Protein AF-A0A9N8ESA2-F1 (afdb_monomer)

Mean predicted aligned error: 12.38 Å

Secondary structure (DSSP, 8-state):
----------------HHHHHHHHHHHS--S----HHHHHHHHHHHHHHHT-TTPPPPPHHHHHHHHHHHTT-HHHHHHHHHHHHHHHHHHT----HHHHHHHHHHHHHHSTTTEEEEEE-TTT--EEEEE-GGG--GGG--SHHHHHHHHHHHHHHHHHHS-SS----PPP----------GGGTTTGGG-------

Organism: NCBI:txid568900

Structure (mmCIF, N/CA/C/O backbone):
data_AF-A0A9N8ESA2-F1
#
_entry.id   AF-A0A9N8ESA2-F1
#
loop_
_atom_site.group_PDB
_atom_site.id
_atom_site.type_symbol
_atom_site.label_atom_id
_atom_site.label_alt_id
_atom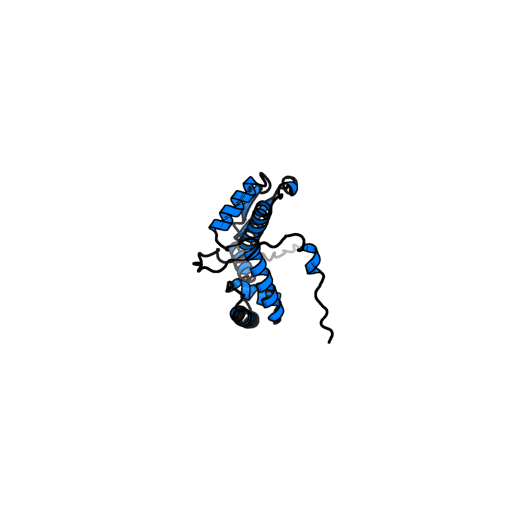_site.label_comp_id
_atom_site.label_asym_id
_atom_site.label_entity_id
_atom_site.label_seq_id
_atom_si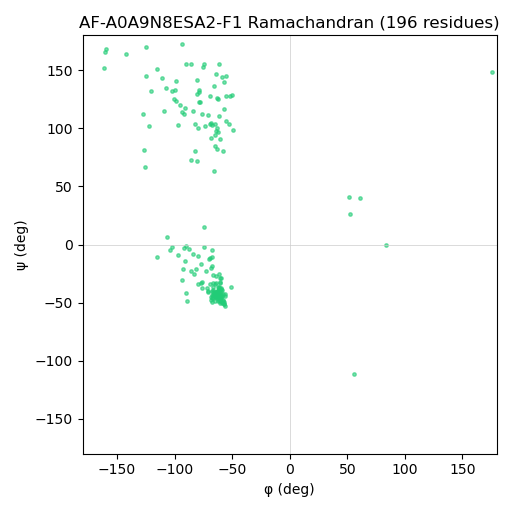te.pdbx_PDB_ins_code
_atom_site.Cartn_x
_atom_site.Cartn_y
_atom_site.Cartn_z
_atom_site.occupancy
_atom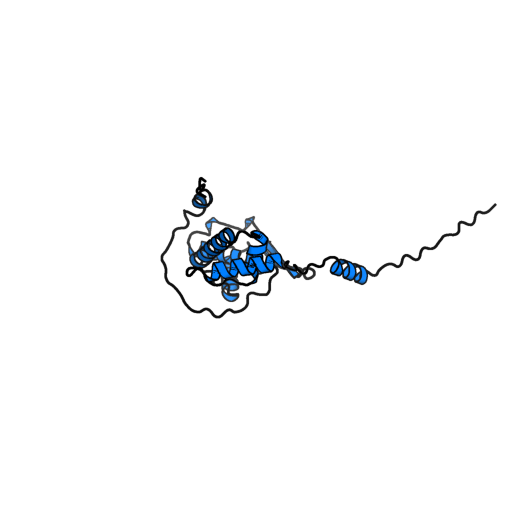_site.B_iso_or_equiv
_atom_site.auth_seq_id
_atom_site.auth_comp_id
_atom_site.auth_asym_id
_atom_site.auth_atom_id
_atom_site.pdbx_PDB_model_num
ATOM 1 N N . MET A 1 1 ? 66.651 41.391 6.713 1.00 49.56 1 MET A N 1
ATOM 2 C CA . MET A 1 1 ? 66.241 40.619 5.522 1.00 49.56 1 MET A CA 1
ATOM 3 C C . MET A 1 1 ? 64.794 40.218 5.743 1.00 49.56 1 MET A C 1
ATOM 5 O O . MET A 1 1 ? 64.544 39.302 6.512 1.00 49.56 1 MET A O 1
ATOM 9 N N . ASN A 1 2 ? 63.863 40.997 5.190 1.00 40.72 2 ASN A N 1
ATOM 10 C CA . ASN A 1 2 ? 62.424 40.793 5.353 1.00 40.72 2 ASN A CA 1
ATOM 11 C C . ASN A 1 2 ? 61.930 39.945 4.180 1.00 40.72 2 ASN A C 1
ATOM 13 O O . ASN A 1 2 ? 62.003 40.392 3.039 1.00 40.72 2 ASN A O 1
ATOM 17 N N . ASN A 1 3 ? 61.470 38.727 4.465 1.00 52.56 3 ASN A N 1
ATOM 18 C CA . ASN A 1 3 ? 60.792 37.882 3.489 1.00 52.56 3 ASN A CA 1
ATOM 19 C C . ASN A 1 3 ? 59.323 38.301 3.423 1.00 52.56 3 ASN A C 1
ATOM 21 O O . ASN A 1 3 ? 58.537 37.990 4.317 1.00 52.56 3 ASN A O 1
ATOM 25 N N . GLU A 1 4 ? 58.970 39.019 2.361 1.00 51.34 4 GLU A N 1
ATOM 26 C CA . GLU A 1 4 ? 57.585 39.256 1.970 1.00 51.34 4 GLU A CA 1
ATOM 27 C C . GLU A 1 4 ? 56.985 37.940 1.466 1.00 51.34 4 GLU A C 1
ATOM 29 O O . GLU A 1 4 ? 57.271 37.466 0.367 1.00 51.34 4 GLU A O 1
ATOM 34 N N . VAL A 1 5 ? 56.162 37.319 2.308 1.00 60.84 5 VAL A N 1
ATOM 35 C CA . VAL A 1 5 ? 55.321 36.188 1.920 1.00 60.84 5 VAL A CA 1
ATOM 36 C C . VAL A 1 5 ? 54.185 36.747 1.067 1.00 60.84 5 VAL A C 1
ATOM 38 O O . VAL A 1 5 ? 53.236 37.335 1.583 1.00 60.84 5 VAL A O 1
ATOM 41 N N . GLN A 1 6 ? 54.300 36.588 -0.252 1.00 57.38 6 GLN A N 1
ATOM 42 C CA . GLN A 1 6 ? 53.219 36.859 -1.195 1.00 57.38 6 GLN A CA 1
ATOM 43 C C . GLN A 1 6 ? 52.062 35.890 -0.927 1.00 57.38 6 GLN A C 1
ATOM 45 O O . GLN A 1 6 ? 52.067 34.738 -1.361 1.00 57.38 6 GLN A O 1
ATOM 50 N N . GLY A 1 7 ? 51.068 36.363 -0.178 1.00 54.16 7 GLY A N 1
ATOM 51 C CA . GLY A 1 7 ? 49.802 35.672 0.007 1.00 54.16 7 GLY A CA 1
ATOM 52 C C . GLY A 1 7 ? 49.033 35.651 -1.308 1.00 54.16 7 GLY A C 1
ATOM 53 O O . GLY A 1 7 ? 48.436 36.652 -1.701 1.00 54.16 7 GLY A O 1
ATOM 54 N N . GLN A 1 8 ? 49.037 34.507 -1.989 1.00 54.81 8 GLN A N 1
ATOM 55 C CA . GLN A 1 8 ? 48.081 34.221 -3.051 1.00 54.81 8 GLN A CA 1
ATOM 56 C C . GLN A 1 8 ? 46.686 34.147 -2.423 1.00 54.81 8 GLN A C 1
ATOM 58 O O . GLN A 1 8 ? 46.270 33.117 -1.894 1.00 54.81 8 GLN A O 1
ATOM 63 N N . GLY A 1 9 ? 45.979 35.277 -2.449 1.00 51.59 9 GLY A N 1
ATOM 64 C CA . GLY A 1 9 ? 44.557 35.368 -2.152 1.00 51.59 9 GLY A CA 1
ATOM 65 C C . GLY A 1 9 ? 43.775 34.590 -3.202 1.00 51.59 9 GLY A C 1
ATOM 66 O O . GLY A 1 9 ? 43.327 35.150 -4.199 1.00 51.59 9 GLY A O 1
ATOM 67 N N . GLY A 1 10 ? 43.649 33.281 -2.995 1.00 55.16 10 GLY A N 1
ATOM 68 C CA . GLY A 1 10 ? 42.742 32.443 -3.758 1.00 55.16 10 GLY A CA 1
ATOM 69 C C . GLY A 1 10 ? 41.319 32.914 -3.492 1.00 55.16 10 GLY A C 1
ATOM 70 O O . GLY A 1 10 ? 40.741 32.591 -2.456 1.00 55.16 10 GLY A O 1
ATOM 71 N N . HIS A 1 11 ? 40.763 33.696 -4.417 1.00 52.84 11 HIS A N 1
ATOM 72 C CA . HIS A 1 11 ? 39.335 33.976 -4.489 1.00 52.84 11 HIS A CA 1
ATOM 73 C C . HIS A 1 11 ? 38.598 32.666 -4.765 1.00 52.84 11 HIS A C 1
ATOM 75 O O . HIS A 1 11 ? 38.259 32.350 -5.906 1.00 52.84 11 HIS A O 1
ATOM 81 N N . GLY A 1 12 ? 38.371 31.892 -3.703 1.00 58.75 12 GLY A N 1
ATOM 82 C CA . GLY A 1 12 ? 37.435 30.786 -3.717 1.00 58.75 12 GLY A CA 1
ATOM 83 C C . GLY A 1 12 ? 36.097 31.346 -4.167 1.00 58.75 12 GLY A C 1
ATOM 84 O O . GLY A 1 12 ? 35.462 32.099 -3.432 1.00 58.75 12 GLY A O 1
ATOM 85 N N . HIS A 1 13 ? 35.717 31.043 -5.408 1.00 61.28 13 HIS A N 1
ATOM 86 C CA . HIS A 1 13 ? 34.366 31.251 -5.897 1.00 61.28 13 HIS A CA 1
ATOM 87 C C . HIS A 1 13 ? 33.461 30.398 -5.016 1.00 61.28 13 HIS A C 1
ATOM 89 O O . HIS A 1 13 ? 33.291 29.202 -5.254 1.00 61.28 13 HIS A O 1
ATOM 95 N N . GLY A 1 14 ? 32.970 31.002 -3.935 1.00 70.81 14 GLY A N 1
ATOM 96 C CA . GLY A 1 14 ? 31.971 30.408 -3.073 1.00 70.81 14 GLY A CA 1
ATOM 97 C C . GLY A 1 14 ? 30.736 30.198 -3.923 1.00 70.81 14 GLY A C 1
ATOM 98 O O . GLY A 1 14 ? 29.988 31.146 -4.153 1.00 70.81 14 GLY A O 1
ATOM 99 N N . ARG A 1 15 ? 30.571 28.975 -4.437 1.00 76.25 15 ARG A N 1
ATOM 100 C CA . ARG A 1 15 ? 29.331 28.566 -5.089 1.00 76.25 15 ARG A CA 1
ATOM 101 C C . ARG A 1 15 ? 28.204 28.878 -4.123 1.00 76.25 15 ARG A C 1
ATOM 103 O O . ARG A 1 15 ? 28.266 28.524 -2.942 1.00 76.25 15 ARG A O 1
ATOM 110 N N . SER A 1 16 ? 27.208 29.592 -4.615 1.00 88.00 16 SER A N 1
ATOM 111 C CA . SER A 1 16 ? 26.041 29.908 -3.812 1.00 88.00 16 SER A CA 1
ATOM 112 C C . SER A 1 16 ? 25.310 28.604 -3.464 1.00 88.00 16 SER A C 1
ATOM 114 O O . SER A 1 16 ? 25.307 27.653 -4.248 1.00 88.00 16 SER A O 1
ATOM 116 N N . MET A 1 17 ? 24.688 28.526 -2.283 1.00 83.75 17 MET A N 1
ATOM 117 C CA . MET A 1 17 ? 23.904 27.343 -1.893 1.00 83.75 17 MET A CA 1
ATOM 118 C C . MET A 1 17 ? 22.873 26.903 -2.953 1.00 83.75 17 MET A C 1
ATOM 120 O O . MET A 1 17 ? 22.735 25.697 -3.147 1.00 83.75 17 MET A O 1
ATOM 124 N N . PRO A 1 18 ? 22.196 27.813 -3.687 1.00 87.62 18 PRO A N 1
ATOM 125 C CA . PRO A 1 18 ? 21.327 27.438 -4.804 1.00 87.62 18 PRO A CA 1
ATOM 126 C C . PRO A 1 18 ? 22.040 26.712 -5.955 1.00 87.62 18 PRO A C 1
ATOM 128 O O . PRO A 1 18 ? 21.465 25.790 -6.526 1.00 87.62 18 PRO A O 1
ATOM 131 N N . GLU A 1 19 ? 23.282 27.077 -6.289 1.00 86.12 19 GLU A N 1
ATOM 132 C CA . GLU A 1 19 ? 24.064 26.408 -7.344 1.00 86.12 19 GLU A CA 1
ATOM 133 C C . GLU A 1 19 ? 24.509 25.009 -6.911 1.00 86.12 19 GLU A C 1
ATOM 135 O O . GLU A 1 19 ? 24.397 24.064 -7.688 1.00 86.12 19 GLU A O 1
ATOM 140 N N . LEU A 1 20 ? 24.940 24.861 -5.652 1.00 83.69 20 LEU A N 1
ATOM 141 C CA . LEU A 1 20 ? 25.255 23.559 -5.055 1.00 83.69 20 LEU A CA 1
ATOM 142 C C . LEU A 1 20 ? 24.026 22.641 -5.018 1.00 83.69 20 LEU A C 1
ATOM 144 O O . LEU A 1 20 ? 24.139 21.466 -5.355 1.00 83.69 20 LEU A O 1
ATOM 148 N N . LEU A 1 21 ? 22.853 23.175 -4.661 1.00 77.88 21 LEU A N 1
ATOM 149 C CA . LEU A 1 21 ? 21.583 22.443 -4.683 1.00 77.88 21 LEU A CA 1
ATOM 150 C C . LEU A 1 21 ? 21.169 22.048 -6.101 1.00 77.88 21 LEU A C 1
ATOM 152 O O . LEU A 1 21 ? 20.771 20.908 -6.305 1.00 77.88 21 LEU A O 1
ATOM 156 N N . ALA A 1 22 ? 21.284 22.940 -7.086 1.00 78.50 22 ALA A N 1
ATOM 157 C CA . ALA A 1 22 ? 20.959 22.622 -8.476 1.00 78.50 22 ALA A CA 1
ATOM 158 C C . ALA A 1 22 ? 21.891 21.546 -9.056 1.00 78.50 22 ALA A C 1
ATOM 160 O O . ALA A 1 22 ? 21.430 20.631 -9.738 1.00 78.50 22 ALA A O 1
ATOM 161 N N . GLU A 1 23 ? 23.189 21.616 -8.756 1.00 82.44 23 GLU A N 1
ATOM 162 C CA . GLU A 1 23 ? 24.171 20.615 -9.171 1.00 82.44 23 GLU A CA 1
ATOM 163 C C . GLU A 1 23 ? 23.913 19.265 -8.492 1.00 82.44 23 GLU A C 1
ATOM 165 O O . GLU A 1 23 ? 23.840 18.254 -9.191 1.00 82.44 23 GLU A O 1
ATOM 170 N N . LEU A 1 24 ? 23.663 19.244 -7.174 1.00 74.88 24 LEU A N 1
ATOM 171 C CA . LEU A 1 24 ? 23.253 18.029 -6.462 1.00 74.88 24 LEU A CA 1
ATOM 172 C C . LEU A 1 24 ? 21.964 17.458 -7.049 1.00 74.88 24 LEU A C 1
ATOM 174 O O . LEU A 1 24 ? 21.946 16.292 -7.407 1.00 74.88 24 LEU A O 1
ATOM 178 N N . LEU A 1 25 ? 20.911 18.253 -7.232 1.00 67.31 25 LEU A N 1
ATOM 179 C CA . LEU A 1 25 ? 19.648 17.782 -7.811 1.00 67.31 25 LEU A CA 1
ATOM 180 C C . LEU A 1 25 ? 19.801 17.312 -9.267 1.00 67.31 25 LEU A C 1
ATOM 182 O O . LEU A 1 25 ? 19.047 16.453 -9.709 1.00 67.31 25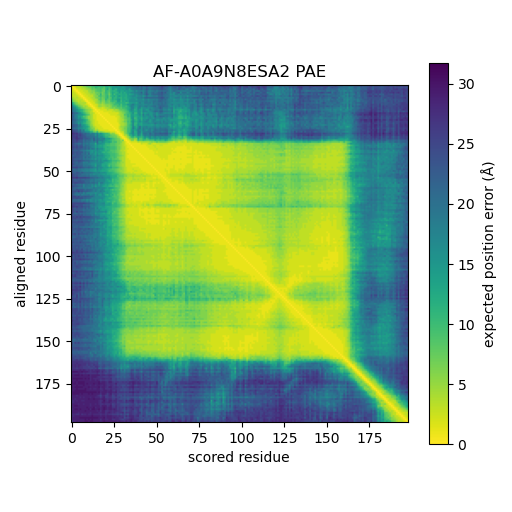 LEU A O 1
ATOM 186 N N . SER A 1 26 ? 20.777 17.828 -10.020 1.00 69.06 26 SER A N 1
ATOM 187 C CA . SER A 1 26 ? 21.082 17.329 -11.369 1.00 69.06 26 SER A CA 1
ATOM 188 C C . SER A 1 26 ? 21.866 16.010 -11.367 1.00 69.06 26 SER A C 1
ATOM 190 O O . SER A 1 26 ? 21.671 15.179 -12.253 1.00 69.06 26 SER A O 1
ATOM 192 N N . GLN A 1 27 ? 22.736 15.804 -10.371 1.00 70.38 27 GLN A N 1
ATOM 193 C CA . GLN A 1 27 ? 23.489 14.559 -10.179 1.00 70.38 27 GLN A CA 1
ATOM 194 C C . GLN A 1 27 ? 22.600 13.468 -9.594 1.00 70.38 27 GLN A C 1
ATOM 196 O O . GLN A 1 27 ? 22.675 12.304 -9.990 1.00 70.38 27 GLN A O 1
ATOM 201 N N . ILE A 1 28 ? 21.710 13.862 -8.691 1.00 62.47 28 ILE A N 1
ATOM 202 C CA . ILE A 1 28 ? 20.631 13.034 -8.208 1.00 62.47 28 ILE A CA 1
ATOM 203 C C . ILE A 1 28 ? 19.519 13.085 -9.263 1.00 62.47 28 ILE A C 1
ATOM 205 O O . ILE A 1 28 ? 18.466 13.690 -9.090 1.00 62.47 28 ILE A O 1
ATOM 209 N N . ASN A 1 29 ? 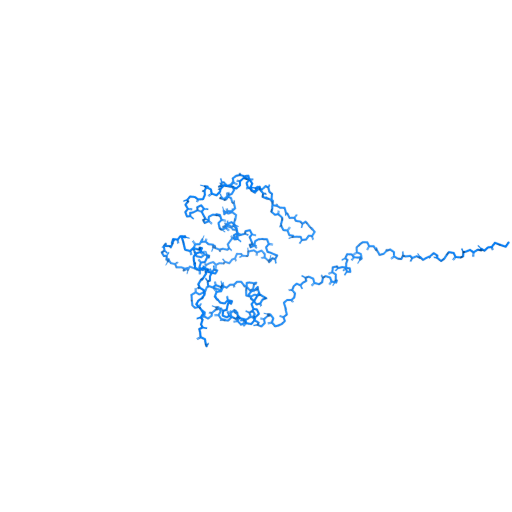19.759 12.428 -10.393 1.00 49.75 29 ASN A N 1
ATOM 210 C CA . ASN A 1 29 ? 18.744 12.119 -11.391 1.00 49.75 29 ASN A CA 1
ATOM 211 C C . ASN A 1 29 ? 17.725 11.121 -10.777 1.00 49.75 29 ASN A C 1
ATOM 213 O O . ASN A 1 29 ? 17.627 9.985 -11.227 1.00 49.75 29 ASN A O 1
ATOM 217 N N . VAL A 1 30 ? 16.987 11.514 -9.718 1.00 52.81 30 VAL A N 1
ATOM 218 C CA . VAL A 1 30 ? 15.957 10.701 -9.020 1.00 52.81 30 VAL A CA 1
ATOM 219 C C . VAL A 1 30 ? 14.674 10.591 -9.835 1.00 52.81 30 VAL A C 1
ATOM 221 O O . VAL A 1 30 ? 13.629 10.183 -9.326 1.00 52.81 30 VAL A O 1
ATOM 224 N N . ARG A 1 31 ? 14.687 10.928 -11.126 1.00 54.84 31 ARG A N 1
ATOM 225 C CA . ARG A 1 31 ? 13.689 10.293 -11.975 1.00 54.84 31 ARG A CA 1
ATOM 226 C C . ARG A 1 31 ? 14.073 8.824 -11.941 1.00 54.84 31 ARG A C 1
ATOM 228 O O . ARG A 1 31 ? 15.065 8.456 -12.557 1.00 54.84 31 ARG A O 1
ATOM 235 N N . MET A 1 32 ? 13.336 8.012 -11.179 1.00 60.84 32 MET A N 1
ATOM 236 C CA . MET A 1 32 ? 13.352 6.556 -11.311 1.00 60.84 32 MET A CA 1
ATOM 237 C C . MET A 1 32 ? 12.954 6.241 -12.754 1.00 60.84 32 MET A C 1
ATOM 239 O O . MET A 1 32 ? 11.790 6.014 -13.083 1.00 60.84 32 MET A O 1
ATOM 243 N N . LEU A 1 33 ? 13.923 6.363 -13.656 1.00 78.62 33 LEU A N 1
ATOM 244 C CA . LEU A 1 33 ? 13.771 6.081 -15.059 1.00 78.62 33 LEU A CA 1
ATOM 245 C C . LEU A 1 33 ? 13.876 4.577 -15.153 1.00 78.62 33 LEU A C 1
ATOM 247 O O . LEU A 1 33 ? 14.964 4.011 -15.112 1.00 78.62 33 LEU A O 1
ATOM 251 N N . ILE A 1 34 ? 12.715 3.949 -15.257 1.00 86.88 34 ILE A N 1
ATOM 252 C CA . ILE A 1 34 ? 12.635 2.531 -15.554 1.00 86.88 34 ILE A CA 1
ATOM 253 C C . ILE A 1 34 ? 13.406 2.268 -16.849 1.00 86.88 34 ILE A C 1
ATOM 255 O O . ILE A 1 34 ? 13.213 2.945 -17.871 1.00 86.88 34 ILE A O 1
ATOM 259 N N . SER A 1 35 ? 14.320 1.312 -16.792 1.00 92.00 35 SER A N 1
ATOM 260 C CA . SER A 1 35 ? 15.107 0.875 -17.934 1.00 92.00 35 SER A CA 1
ATOM 261 C C . SER A 1 35 ? 14.191 0.320 -19.024 1.00 92.00 35 SER A C 1
ATOM 263 O O . SER A 1 35 ? 13.083 -0.161 -18.771 1.00 92.00 35 SER A O 1
ATOM 265 N N . ASP A 1 36 ? 14.647 0.342 -20.276 1.00 94.00 36 ASP A N 1
ATOM 266 C CA . ASP A 1 36 ? 13.873 -0.257 -21.369 1.00 94.00 36 ASP A CA 1
ATOM 267 C C . ASP A 1 36 ? 13.668 -1.763 -21.171 1.00 94.00 36 ASP A C 1
ATOM 269 O O . ASP A 1 36 ? 12.677 -2.326 -21.641 1.00 94.00 36 ASP A O 1
ATOM 273 N N . ASN A 1 37 ? 14.565 -2.412 -20.425 1.00 95.25 37 ASN A N 1
ATOM 274 C CA . ASN A 1 37 ? 14.390 -3.796 -20.028 1.00 95.25 37 ASN A CA 1
ATOM 275 C C . ASN A 1 37 ? 13.224 -3.973 -19.040 1.00 95.25 37 ASN A C 1
ATOM 277 O O . ASN A 1 37 ? 12.341 -4.786 -19.312 1.00 95.25 37 ASN A O 1
ATOM 281 N N . GLU A 1 38 ? 13.160 -3.168 -17.974 1.00 95.25 38 GLU A N 1
ATOM 282 C CA . GLU A 1 38 ? 12.047 -3.178 -17.005 1.00 95.25 38 GLU A CA 1
ATOM 283 C C . GLU A 1 38 ? 10.713 -2.824 -17.669 1.00 95.25 38 GLU A C 1
ATOM 285 O O . GLU A 1 38 ? 9.699 -3.457 -17.393 1.00 95.25 38 GLU A O 1
ATOM 290 N N . LYS A 1 39 ? 10.695 -1.892 -18.633 1.00 95.50 39 LYS A N 1
ATOM 291 C CA . LYS A 1 39 ? 9.485 -1.604 -19.427 1.00 95.50 39 LYS A CA 1
ATOM 292 C C . LYS A 1 39 ? 8.999 -2.825 -20.203 1.00 95.50 39 LYS A C 1
ATOM 294 O O . LYS A 1 39 ? 7.795 -3.071 -20.269 1.00 95.50 39 LYS A O 1
ATOM 299 N N . ARG A 1 40 ? 9.910 -3.573 -20.839 1.00 96.75 40 ARG A N 1
ATOM 300 C CA . ARG A 1 40 ? 9.549 -4.802 -21.569 1.00 96.75 40 ARG A CA 1
ATOM 301 C C . ARG A 1 40 ? 9.027 -5.872 -20.616 1.00 96.75 40 ARG A C 1
ATOM 303 O O . ARG A 1 40 ? 8.019 -6.496 -20.930 1.00 96.75 40 ARG A O 1
ATOM 310 N N . GLN A 1 41 ? 9.666 -6.036 -19.461 1.00 97.12 41 GLN A N 1
ATOM 311 C CA . GLN A 1 41 ? 9.227 -6.961 -18.414 1.00 97.12 41 GLN A CA 1
ATOM 312 C C . GLN A 1 41 ? 7.837 -6.587 -17.885 1.00 97.12 41 GLN A C 1
ATOM 314 O O . GLN A 1 41 ? 6.947 -7.431 -17.872 1.00 97.12 41 GLN A O 1
ATOM 319 N N . ALA A 1 42 ? 7.599 -5.312 -17.569 1.00 96.75 42 ALA A N 1
ATOM 320 C CA . ALA A 1 42 ? 6.298 -4.822 -17.115 1.00 96.75 42 ALA A CA 1
ATOM 321 C C . ALA A 1 42 ? 5.194 -5.091 -18.147 1.00 96.75 42 ALA A C 1
ATOM 323 O O . ALA A 1 42 ? 4.093 -5.497 -17.785 1.00 96.75 42 ALA A O 1
ATOM 324 N N . ARG A 1 43 ? 5.491 -4.933 -19.446 1.00 97.56 43 ARG A N 1
ATOM 325 C CA . ARG A 1 43 ? 4.557 -5.295 -20.527 1.00 97.56 43 ARG A CA 1
ATOM 326 C C . ARG A 1 43 ? 4.292 -6.796 -20.585 1.00 97.56 43 ARG A C 1
ATOM 328 O O . ARG A 1 43 ? 3.144 -7.177 -20.763 1.00 97.56 43 ARG A O 1
ATOM 335 N N . ALA A 1 44 ? 5.315 -7.635 -20.432 1.00 97.81 44 ALA A N 1
ATOM 336 C CA . ALA A 1 44 ? 5.139 -9.087 -20.414 1.00 97.81 44 ALA A CA 1
ATOM 337 C C . ALA A 1 44 ? 4.270 -9.535 -19.228 1.00 97.81 44 ALA A C 1
ATOM 339 O O . ALA A 1 44 ? 3.335 -10.310 -19.416 1.00 97.81 44 ALA A O 1
ATOM 340 N N . ILE A 1 45 ? 4.521 -8.982 -18.037 1.00 97.81 45 ILE A N 1
ATOM 341 C CA . ILE A 1 45 ? 3.719 -9.220 -16.829 1.00 97.81 45 ILE A CA 1
ATOM 342 C C . ILE A 1 45 ? 2.277 -8.747 -17.035 1.00 97.81 45 ILE A C 1
ATOM 344 O O . ILE A 1 45 ? 1.345 -9.484 -16.724 1.00 97.81 45 ILE A O 1
ATOM 348 N N . LYS A 1 46 ? 2.080 -7.551 -17.605 1.00 97.75 46 LYS A N 1
ATOM 349 C CA . LYS A 1 46 ? 0.751 -7.025 -17.938 1.00 97.75 46 LYS A CA 1
ATOM 350 C C . LYS A 1 46 ? -0.013 -7.965 -18.864 1.00 97.75 46 LYS A C 1
ATOM 352 O O . LYS A 1 46 ? -1.122 -8.352 -18.521 1.00 97.75 46 LYS A O 1
ATOM 357 N N . THR A 1 47 ? 0.600 -8.386 -19.972 1.00 97.81 47 THR A N 1
ATOM 358 C CA . THR A 1 47 ? -0.008 -9.340 -20.910 1.00 97.81 47 THR A CA 1
ATOM 359 C C . THR A 1 47 ? -0.374 -10.656 -20.226 1.00 97.81 47 THR A C 1
ATOM 361 O O . THR A 1 47 ? -1.449 -11.186 -20.479 1.00 97.81 47 THR A O 1
ATOM 364 N N . ALA A 1 48 ? 0.494 -11.186 -19.357 1.00 97.62 48 ALA A N 1
ATOM 365 C CA . ALA A 1 48 ? 0.225 -12.433 -18.645 1.00 97.62 48 ALA A CA 1
ATOM 366 C C . ALA A 1 48 ? -0.949 -12.301 -17.662 1.00 97.62 48 ALA A C 1
ATOM 368 O O . ALA A 1 48 ? -1.814 -13.168 -17.635 1.00 97.62 48 ALA A O 1
ATOM 369 N N . ILE A 1 49 ? -1.012 -11.204 -16.900 1.00 96.69 49 ILE A N 1
ATOM 370 C CA . ILE A 1 49 ? -2.106 -10.936 -15.955 1.00 96.69 49 ILE A CA 1
ATOM 371 C C . ILE A 1 49 ? -3.427 -10.689 -16.691 1.00 96.69 49 ILE A C 1
ATOM 373 O O . ILE A 1 49 ? -4.445 -11.238 -16.292 1.00 96.69 49 ILE A O 1
ATOM 377 N N . GLU A 1 50 ? -3.423 -9.908 -17.774 1.00 96.19 50 GLU A N 1
ATOM 378 C CA . GLU A 1 50 ? -4.625 -9.639 -18.582 1.00 96.19 50 GLU A CA 1
ATOM 379 C C . GLU A 1 50 ? -5.142 -10.886 -19.322 1.00 96.19 50 GLU A C 1
ATOM 381 O O . GLU A 1 50 ? -6.298 -10.909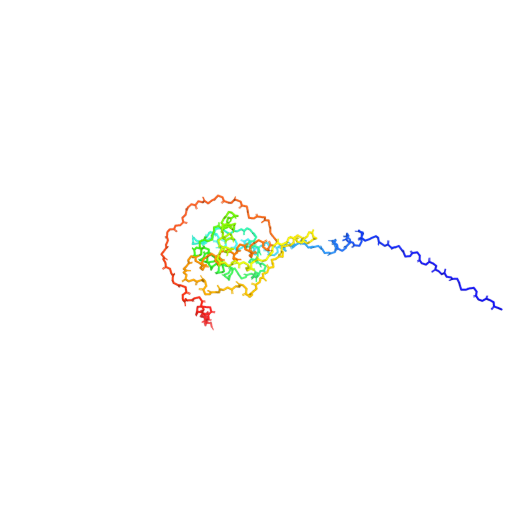 -19.738 1.00 96.19 50 GLU A O 1
ATOM 386 N N . ALA A 1 51 ? -4.311 -11.923 -19.478 1.00 96.81 51 ALA A N 1
ATOM 387 C CA . ALA A 1 51 ? -4.716 -13.221 -20.012 1.00 96.81 51 ALA A CA 1
ATOM 388 C C . ALA A 1 51 ? -5.321 -14.163 -18.950 1.00 96.81 51 ALA A C 1
ATOM 390 O O . ALA A 1 51 ? -5.818 -15.231 -19.306 1.00 96.81 51 ALA A O 1
ATOM 391 N N . CYS A 1 52 ? -5.268 -13.812 -17.661 1.00 96.56 52 CYS A N 1
ATOM 392 C CA . CYS A 1 52 ? -5.895 -14.580 -16.589 1.00 96.56 52 CYS A CA 1
ATOM 393 C C . CYS A 1 52 ? -7.320 -14.071 -16.330 1.00 96.56 52 CYS A C 1
ATOM 395 O O . CYS A 1 52 ? -7.493 -12.989 -15.779 1.00 96.56 52 CYS A O 1
ATOM 397 N N . ASP A 1 53 ? -8.333 -14.883 -16.644 1.00 95.38 53 ASP A N 1
ATOM 398 C CA . ASP A 1 53 ? -9.752 -14.509 -16.491 1.00 95.38 53 ASP A CA 1
ATOM 399 C C . ASP A 1 53 ? -10.159 -14.183 -15.042 1.00 95.38 53 ASP A C 1
ATOM 401 O O . ASP A 1 53 ? -11.064 -13.380 -14.809 1.00 95.38 53 ASP A O 1
ATOM 405 N N . ASP A 1 54 ? -9.478 -14.787 -14.065 1.00 92.25 54 ASP A N 1
ATOM 406 C CA . ASP A 1 54 ? -9.735 -14.567 -12.640 1.00 92.25 54 ASP A CA 1
ATOM 407 C C . ASP A 1 54 ? -9.101 -13.270 -12.113 1.00 92.25 54 ASP A C 1
ATOM 409 O O . ASP A 1 54 ? -9.374 -12.879 -10.977 1.00 92.25 54 ASP A O 1
ATOM 413 N N . LEU A 1 55 ? -8.251 -12.601 -12.906 1.00 94.12 55 LEU A N 1
ATOM 414 C CA . LEU A 1 55 ? -7.543 -11.396 -12.489 1.00 94.12 55 LEU A CA 1
ATOM 415 C C . LEU A 1 55 ? -8.159 -10.110 -13.042 1.00 94.12 55 LEU A C 1
ATOM 417 O O . LEU A 1 55 ? -8.393 -9.946 -14.237 1.00 94.12 55 LEU A O 1
ATOM 421 N N . GLY A 1 56 ? -8.350 -9.134 -12.157 1.00 89.81 56 GLY A N 1
ATOM 422 C CA . GLY A 1 56 ? -8.651 -7.763 -12.540 1.00 89.81 56 GLY A CA 1
ATOM 423 C C . GLY A 1 56 ? -7.417 -7.031 -13.091 1.00 89.81 56 GLY A C 1
ATOM 424 O O . GLY A 1 56 ? -6.279 -7.349 -12.731 1.00 89.81 56 GLY A O 1
ATOM 425 N N . PRO A 1 57 ? -7.608 -5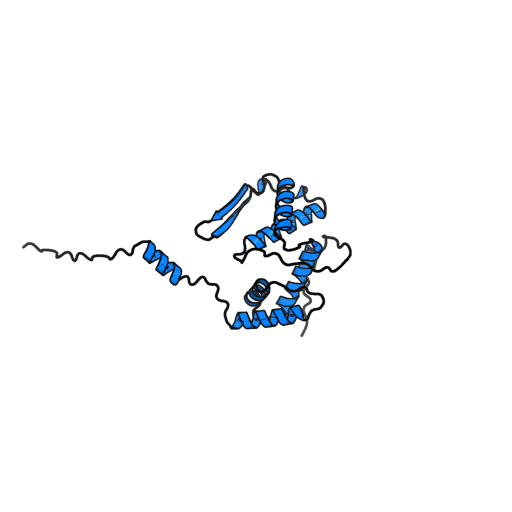.993 -13.926 1.00 90.62 57 PRO A N 1
ATOM 426 C CA . PRO A 1 57 ? -6.499 -5.179 -14.408 1.00 90.62 57 PRO A CA 1
ATOM 427 C C . PRO A 1 57 ? -5.846 -4.405 -13.254 1.00 90.62 57 PRO A C 1
ATOM 429 O O . PRO A 1 57 ? -6.530 -3.790 -12.429 1.00 90.62 57 PRO A O 1
ATOM 432 N N . LEU A 1 58 ? -4.514 -4.371 -13.231 1.00 91.00 58 LEU A N 1
ATOM 433 C CA . LEU A 1 58 ? -3.738 -3.593 -12.263 1.00 91.00 58 LEU A CA 1
ATOM 434 C C . LEU A 1 58 ? -3.387 -2.205 -12.821 1.00 91.00 58 LEU A C 1
ATOM 436 O O . LEU A 1 58 ? -3.651 -1.880 -13.982 1.00 91.00 58 LEU A O 1
ATOM 440 N N . SER A 1 59 ? -2.817 -1.340 -11.979 1.00 89.19 59 SER A N 1
ATOM 441 C CA . SER A 1 59 ? -2.265 -0.068 -12.450 1.00 89.19 59 SER A CA 1
ATOM 442 C C . SER A 1 59 ? -0.926 -0.293 -13.162 1.00 89.19 59 SER A C 1
ATOM 444 O O . SER A 1 59 ? -0.188 -1.225 -12.844 1.00 89.19 59 SER A O 1
ATOM 446 N N . ASP A 1 60 ? -0.571 0.597 -14.093 1.00 91.25 60 ASP A N 1
ATOM 447 C CA . ASP A 1 60 ? 0.730 0.530 -14.776 1.00 91.25 60 ASP A CA 1
ATOM 448 C C . ASP A 1 60 ? 1.911 0.628 -13.791 1.00 91.25 60 ASP A C 1
ATOM 450 O O . ASP A 1 60 ? 2.966 0.032 -14.021 1.00 91.25 60 ASP A O 1
ATOM 454 N N . MET A 1 61 ? 1.713 1.310 -12.656 1.00 88.44 61 MET A N 1
ATOM 455 C CA . MET A 1 61 ? 2.693 1.361 -11.572 1.00 88.44 61 MET A CA 1
ATOM 456 C C . MET A 1 61 ? 2.920 -0.019 -10.947 1.00 88.44 61 MET A C 1
ATOM 458 O O . MET A 1 61 ? 4.064 -0.413 -10.760 1.00 88.44 61 MET A O 1
ATOM 462 N N . MET A 1 62 ? 1.861 -0.794 -10.696 1.00 90.94 62 MET A N 1
ATOM 463 C CA . MET A 1 62 ? 1.991 -2.133 -10.108 1.00 90.94 62 MET A CA 1
ATOM 464 C C . MET A 1 62 ? 2.704 -3.107 -11.051 1.00 90.94 62 MET A C 1
ATOM 466 O O . MET A 1 62 ? 3.581 -3.848 -10.614 1.00 90.94 62 MET A O 1
ATOM 470 N N . TYR A 1 63 ? 2.402 -3.072 -12.357 1.00 95.00 63 TYR A N 1
ATOM 471 C CA . TYR A 1 63 ? 3.150 -3.873 -13.340 1.00 95.00 63 TYR A CA 1
ATOM 472 C C . TYR A 1 63 ? 4.638 -3.506 -13.356 1.00 95.00 63 TYR A C 1
ATOM 474 O O . TYR A 1 63 ? 5.500 -4.377 -13.466 1.00 95.00 63 TYR A O 1
ATOM 482 N N . THR A 1 64 ? 4.936 -2.215 -13.214 1.00 93.19 64 THR A N 1
ATOM 483 C CA . THR A 1 64 ? 6.305 -1.699 -13.146 1.00 93.19 64 THR A CA 1
ATOM 484 C C . THR A 1 64 ? 7.014 -2.150 -11.869 1.00 93.19 64 THR A C 1
ATOM 486 O O . THR A 1 64 ? 8.135 -2.646 -11.945 1.00 93.19 64 THR A O 1
ATOM 489 N N . GLN A 1 65 ? 6.362 -2.055 -10.708 1.00 91.19 65 GLN A N 1
ATOM 490 C CA . GLN A 1 65 ? 6.895 -2.557 -9.439 1.00 91.19 65 GLN A CA 1
ATOM 491 C C . GLN A 1 65 ? 7.186 -4.057 -9.515 1.00 91.19 65 GLN A C 1
ATOM 493 O O . GLN A 1 65 ? 8.270 -4.486 -9.128 1.00 91.19 65 GLN A O 1
ATOM 498 N N . PHE A 1 66 ? 6.279 -4.859 -10.081 1.00 94.50 66 PHE A N 1
ATOM 499 C CA . PHE A 1 66 ? 6.535 -6.286 -10.272 1.00 94.50 66 PHE A CA 1
ATOM 500 C C . PHE A 1 66 ? 7.719 -6.548 -11.202 1.00 94.50 66 PHE A C 1
ATOM 502 O O . PHE A 1 66 ? 8.531 -7.415 -10.892 1.00 94.50 66 PHE A O 1
ATOM 509 N N . ALA A 1 67 ? 7.876 -5.783 -12.283 1.00 95.62 67 ALA A N 1
ATOM 510 C CA . ALA A 1 67 ? 9.048 -5.897 -13.149 1.00 95.62 67 ALA A CA 1
ATOM 511 C C . ALA A 1 67 ? 10.355 -5.578 -12.408 1.00 95.62 67 ALA A C 1
ATOM 513 O O . ALA A 1 67 ? 11.322 -6.321 -12.537 1.00 95.62 67 ALA A O 1
ATOM 514 N N . ILE A 1 68 ? 10.374 -4.529 -11.582 1.00 93.19 68 ILE A N 1
ATOM 515 C CA . ILE A 1 68 ? 11.549 -4.158 -10.776 1.00 93.19 68 ILE A CA 1
ATOM 516 C C . ILE A 1 68 ? 11.862 -5.247 -9.736 1.00 93.19 68 ILE A C 1
ATOM 518 O O . ILE A 1 68 ? 13.016 -5.628 -9.558 1.00 93.19 68 ILE A O 1
ATOM 522 N N . MET A 1 69 ? 10.841 -5.776 -9.056 1.00 92.56 69 MET A N 1
ATOM 523 C CA . MET A 1 69 ? 11.011 -6.758 -7.977 1.00 92.56 69 MET A CA 1
ATOM 524 C C . MET A 1 69 ? 11.333 -8.174 -8.471 1.00 92.56 69 MET A C 1
ATOM 526 O O . MET A 1 69 ? 12.015 -8.919 -7.768 1.00 92.56 69 MET A O 1
ATOM 530 N N . HIS A 1 70 ? 10.814 -8.570 -9.636 1.00 93.69 70 HIS A N 1
ATOM 531 C CA . HIS A 1 70 ? 10.873 -9.953 -10.138 1.00 93.69 70 HIS A CA 1
ATOM 532 C C . HIS A 1 70 ? 11.688 -10.117 -11.413 1.00 93.69 70 HIS A C 1
ATOM 534 O O . HIS A 1 70 ? 11.997 -11.243 -11.806 1.00 93.69 70 HIS A O 1
ATOM 540 N N . GLY A 1 71 ? 12.063 -9.017 -12.063 1.00 93.62 71 GLY A N 1
ATOM 541 C CA . GLY A 1 71 ? 12.784 -9.042 -13.324 1.00 93.62 71 GLY A CA 1
ATOM 542 C C . GLY A 1 71 ? 12.029 -9.845 -14.383 1.00 93.62 71 GLY A C 1
ATOM 543 O O . GLY A 1 71 ? 10.983 -9.430 -14.875 1.00 93.62 71 GLY A O 1
ATOM 544 N N . ASN A 1 72 ? 12.592 -10.995 -14.759 1.00 93.94 72 ASN A N 1
ATOM 545 C CA . ASN A 1 72 ? 12.049 -11.869 -15.803 1.00 93.94 72 ASN A CA 1
ATOM 546 C C . ASN A 1 72 ? 11.094 -12.957 -15.280 1.00 93.94 72 ASN A C 1
ATOM 548 O O . ASN A 1 72 ? 10.566 -13.716 -16.090 1.00 93.94 72 ASN A O 1
ATOM 552 N N . ASP A 1 73 ? 10.887 -13.069 -13.966 1.00 97.50 73 ASP A N 1
ATOM 553 C CA . ASP A 1 73 ? 10.023 -14.099 -13.382 1.00 97.50 73 ASP A CA 1
ATOM 554 C C . ASP A 1 73 ? 8.541 -13.685 -13.443 1.00 97.50 73 ASP A C 1
ATOM 556 O O . ASP A 1 73 ? 7.958 -13.153 -12.494 1.00 97.50 73 ASP A O 1
ATOM 560 N N . VAL A 1 74 ? 7.943 -13.878 -14.622 1.00 97.19 74 VAL A N 1
ATOM 561 C CA . VAL A 1 74 ? 6.543 -13.520 -14.897 1.00 97.19 74 VAL A CA 1
ATOM 562 C C . VAL A 1 74 ? 5.574 -14.378 -14.082 1.00 97.19 74 VAL A C 1
ATOM 564 O O . VAL A 1 74 ? 4.564 -13.860 -13.612 1.00 97.19 74 VAL A O 1
ATOM 567 N N . GLU A 1 75 ? 5.879 -15.660 -13.877 1.00 96.75 75 GLU A N 1
ATOM 568 C CA . GLU A 1 75 ? 5.024 -16.570 -13.107 1.00 96.75 75 GLU A CA 1
ATOM 569 C C . GLU A 1 75 ? 4.918 -16.125 -11.648 1.00 96.75 75 GLU A C 1
ATOM 571 O O . GLU A 1 75 ? 3.812 -16.021 -11.109 1.00 96.75 75 GLU A O 1
ATOM 576 N N . LEU A 1 76 ? 6.045 -15.764 -11.024 1.00 95.19 76 LEU A N 1
ATOM 577 C CA . LEU A 1 76 ? 6.050 -15.225 -9.667 1.00 95.19 76 LEU A CA 1
ATOM 578 C C . LEU A 1 76 ? 5.271 -13.906 -9.569 1.00 95.19 76 LEU A C 1
ATOM 580 O O . LEU A 1 76 ? 4.542 -13.692 -8.596 1.00 95.19 76 LEU A O 1
ATOM 584 N N . ALA A 1 77 ? 5.387 -13.031 -10.573 1.00 96.12 77 ALA A N 1
ATOM 585 C CA . ALA A 1 77 ? 4.629 -11.782 -10.626 1.00 96.12 77 ALA A CA 1
ATOM 586 C C . ALA A 1 77 ? 3.111 -12.024 -10.743 1.00 96.12 77 ALA A C 1
ATOM 588 O O . ALA A 1 77 ? 2.335 -11.388 -10.025 1.00 96.12 77 ALA A O 1
ATOM 589 N N . VAL A 1 78 ? 2.680 -12.971 -11.584 1.00 96.06 78 VAL A N 1
ATOM 590 C CA . VAL A 1 78 ? 1.266 -13.376 -11.705 1.00 96.06 78 VAL A CA 1
ATOM 591 C C . VAL A 1 78 ? 0.759 -13.968 -10.388 1.00 96.06 78 VAL A C 1
ATOM 593 O O . VAL A 1 78 ? -0.294 -13.555 -9.903 1.00 96.06 78 VAL A O 1
ATOM 596 N N . GLY A 1 79 ? 1.524 -14.859 -9.749 1.00 95.25 79 GLY A N 1
ATOM 597 C CA . GLY A 1 79 ? 1.157 -15.429 -8.448 1.00 95.25 79 GLY A CA 1
ATOM 598 C C . GLY A 1 79 ? 0.996 -14.362 -7.357 1.00 95.25 79 GLY A C 1
ATOM 599 O O . GLY A 1 79 ? 0.068 -14.416 -6.548 1.00 95.25 79 GLY A O 1
ATOM 600 N N . ARG A 1 80 ? 1.842 -13.325 -7.361 1.00 94.38 80 ARG A N 1
ATOM 601 C CA . ARG A 1 80 ? 1.674 -12.170 -6.463 1.00 94.38 80 ARG A CA 1
ATOM 602 C C . ARG A 1 80 ? 0.438 -11.339 -6.782 1.00 94.38 80 ARG A C 1
ATOM 604 O O . ARG A 1 80 ? -0.243 -10.919 -5.848 1.00 94.38 80 ARG A O 1
ATOM 611 N N . ALA A 1 81 ? 0.128 -11.120 -8.058 1.00 95.25 81 ALA A N 1
ATOM 612 C CA . ALA A 1 81 ? -1.095 -10.430 -8.463 1.00 95.25 81 ALA A CA 1
ATOM 613 C C . ALA A 1 81 ? -2.352 -11.166 -7.967 1.00 95.25 81 ALA A C 1
ATOM 615 O O . ALA A 1 81 ? -3.254 -10.530 -7.424 1.00 95.25 81 ALA A O 1
ATOM 616 N N . GLN A 1 82 ? -2.370 -12.499 -8.067 1.00 95.25 82 GLN A N 1
ATOM 617 C CA . GLN A 1 82 ? -3.443 -13.348 -7.534 1.00 95.25 82 GLN A CA 1
ATOM 618 C C . GLN A 1 82 ? -3.597 -13.198 -6.026 1.00 95.25 82 GLN A C 1
ATOM 620 O O . GLN A 1 82 ? -4.697 -12.927 -5.549 1.00 95.25 82 GLN A O 1
ATOM 625 N N . HIS A 1 83 ? -2.503 -13.301 -5.268 1.00 93.44 83 HIS A N 1
ATOM 626 C CA . HIS A 1 83 ? -2.561 -13.098 -3.820 1.00 93.44 83 HIS A CA 1
ATOM 627 C C . HIS A 1 83 ? -3.071 -11.708 -3.447 1.00 93.44 83 HIS A C 1
ATOM 629 O O . HIS A 1 83 ? -3.871 -11.575 -2.521 1.00 93.44 83 HIS A O 1
ATOM 635 N N . LEU A 1 84 ? -2.648 -10.676 -4.176 1.00 92.31 84 LEU A N 1
ATOM 636 C CA . LEU A 1 84 ? -3.110 -9.324 -3.916 1.00 92.31 84 LEU A CA 1
ATOM 637 C C . LEU A 1 84 ? -4.601 -9.148 -4.225 1.00 92.31 84 LEU A C 1
ATOM 639 O O . LEU A 1 84 ? -5.303 -8.468 -3.480 1.00 92.31 84 LEU A O 1
ATOM 643 N N . GLN A 1 85 ? -5.107 -9.759 -5.293 1.00 93.00 85 GLN A N 1
ATOM 644 C CA . GLN A 1 85 ? -6.533 -9.709 -5.587 1.00 93.00 85 GLN A CA 1
ATOM 645 C C . GLN A 1 85 ? -7.358 -10.428 -4.521 1.00 93.00 85 GLN A C 1
ATOM 647 O O . GLN A 1 85 ? -8.322 -9.849 -4.026 1.00 93.00 85 GLN A O 1
ATOM 652 N N . VAL A 1 86 ? -6.941 -11.627 -4.104 1.00 94.38 86 VAL A N 1
ATOM 653 C CA . VAL A 1 86 ? -7.593 -12.353 -3.003 1.00 94.38 86 VAL A CA 1
ATOM 654 C C . VAL A 1 86 ? -7.615 -11.496 -1.739 1.00 94.38 86 VAL A C 1
ATOM 656 O O . VAL A 1 86 ? -8.661 -11.365 -1.112 1.00 94.38 86 VAL A O 1
ATOM 659 N N . PHE A 1 87 ? -6.499 -10.843 -1.406 1.00 93.88 87 PHE A N 1
ATOM 660 C CA . PHE A 1 87 ? -6.433 -9.907 -0.285 1.00 93.88 87 PHE A CA 1
ATOM 661 C C . PHE A 1 8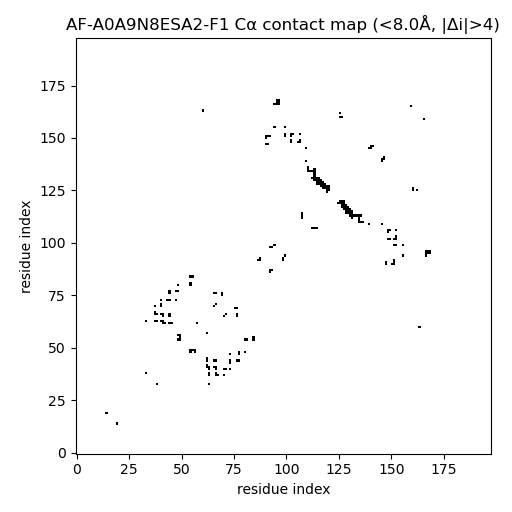7 ? -7.443 -8.758 -0.435 1.00 93.88 87 PHE A C 1
ATOM 663 O O . PHE A 1 87 ? -8.202 -8.468 0.490 1.00 93.88 87 PHE A O 1
ATOM 670 N N . ARG A 1 88 ? -7.497 -8.108 -1.603 1.00 93.38 88 ARG A N 1
ATOM 671 C CA . ARG A 1 88 ? -8.437 -7.003 -1.844 1.00 93.38 88 ARG A CA 1
ATOM 672 C C . ARG A 1 88 ? -9.888 -7.453 -1.723 1.00 93.38 88 ARG A C 1
ATOM 674 O O . ARG A 1 88 ? -10.692 -6.730 -1.144 1.00 93.38 88 ARG A O 1
ATOM 681 N N . GLU A 1 89 ? -10.222 -8.636 -2.221 1.00 93.69 89 GLU A N 1
ATOM 682 C CA . GLU A 1 89 ? -11.567 -9.204 -2.125 1.00 93.69 89 GLU A CA 1
ATOM 683 C C . GLU A 1 89 ? -11.928 -9.578 -0.681 1.00 93.69 89 GLU A C 1
ATOM 685 O O . GLU A 1 89 ? -12.989 -9.186 -0.191 1.00 93.69 89 GLU A O 1
ATOM 690 N N . GLU A 1 90 ? -11.033 -10.272 0.025 1.00 94.06 90 GLU A N 1
ATOM 691 C CA . GLU A 1 90 ? -11.226 -10.724 1.409 1.00 94.06 90 GLU A CA 1
ATOM 692 C C . GLU A 1 90 ? -11.438 -9.545 2.363 1.00 94.06 90 GLU A C 1
ATOM 694 O O . GLU A 1 90 ? -12.383 -9.528 3.165 1.00 94.06 90 GLU A O 1
ATOM 699 N N . TYR A 1 91 ? -10.601 -8.518 2.229 1.00 95.50 91 TYR A N 1
ATOM 700 C CA . TYR A 1 91 ? -10.684 -7.325 3.057 1.00 95.50 91 TYR A CA 1
ATOM 701 C C . TYR A 1 91 ? -11.584 -6.246 2.458 1.00 95.50 91 TYR A C 1
ATOM 703 O O . TYR A 1 91 ? -11.808 -5.234 3.108 1.00 95.50 91 TYR A O 1
ATOM 711 N N . GLY A 1 92 ? -12.180 -6.438 1.280 1.00 94.94 92 GLY A N 1
ATOM 712 C CA . GLY A 1 92 ? -13.073 -5.466 0.639 1.00 94.94 92 GLY A CA 1
ATOM 713 C C . GLY A 1 92 ? -12.402 -4.123 0.326 1.00 94.94 92 GLY A C 1
ATOM 714 O O . GLY A 1 92 ? -12.999 -3.072 0.558 1.00 94.94 92 GLY A O 1
ATOM 715 N N . VAL A 1 93 ? -11.155 -4.149 -0.139 1.00 94.69 93 VAL A N 1
ATOM 716 C CA . VAL A 1 93 ? -10.395 -2.975 -0.586 1.00 94.69 93 VAL A CA 1
ATOM 717 C C . VAL A 1 93 ? -10.859 -2.577 -1.988 1.00 94.69 93 VAL A C 1
ATOM 719 O O . VAL A 1 93 ? -10.801 -3.372 -2.922 1.00 94.69 93 VAL A O 1
ATOM 722 N N . LEU A 1 94 ? -11.311 -1.334 -2.134 1.00 92.38 94 LEU A N 1
ATOM 723 C CA . LEU A 1 94 ? -11.842 -0.777 -3.383 1.00 92.38 94 LEU A CA 1
ATOM 724 C C . LEU A 1 94 ? -10.865 0.166 -4.099 1.00 92.38 94 LEU A C 1
ATOM 726 O O . LEU A 1 94 ? -11.187 0.649 -5.181 1.00 92.38 94 LEU A O 1
ATOM 730 N N . ASP A 1 95 ? -9.715 0.462 -3.487 1.00 89.00 95 ASP A N 1
ATOM 731 C CA . ASP A 1 95 ? -8.721 1.433 -3.966 1.00 89.00 95 ASP A CA 1
ATOM 732 C C . ASP A 1 95 ? -9.323 2.815 -4.289 1.00 89.00 95 ASP A C 1
ATOM 734 O O . ASP A 1 95 ? -8.974 3.458 -5.279 1.00 89.00 95 ASP A O 1
ATOM 738 N N . THR A 1 96 ? -10.241 3.292 -3.442 1.00 90.81 96 THR A N 1
ATOM 739 C CA . THR A 1 96 ? -10.830 4.634 -3.577 1.00 90.81 96 THR A CA 1
ATOM 740 C C . THR A 1 96 ? -10.360 5.541 -2.453 1.00 90.81 96 THR A C 1
ATOM 742 O O . THR A 1 96 ? -10.255 5.118 -1.301 1.00 90.81 96 THR A O 1
ATOM 745 N N . PHE A 1 97 ? -10.135 6.819 -2.768 1.00 88.38 97 PHE A N 1
ATOM 746 C CA . PHE A 1 97 ? -9.765 7.815 -1.762 1.00 88.38 97 PHE A CA 1
ATOM 747 C C . PHE A 1 97 ? -10.798 7.895 -0.628 1.00 88.38 97 PHE A C 1
ATOM 749 O O . PHE A 1 97 ? -10.435 7.906 0.545 1.00 88.38 97 PHE A O 1
ATOM 756 N N . GLN A 1 98 ? -12.088 7.862 -0.976 1.00 93.69 98 GLN A N 1
ATOM 757 C CA . GLN A 1 98 ? -13.184 7.907 -0.010 1.00 93.69 98 GLN A CA 1
ATOM 758 C C . GLN A 1 98 ? -13.140 6.730 0.978 1.00 93.69 98 GLN A C 1
ATOM 760 O O . GLN A 1 98 ? -13.213 6.956 2.185 1.00 93.69 98 GLN A O 1
ATOM 765 N N . GLN A 1 99 ? -12.938 5.492 0.504 1.00 94.38 99 GLN A N 1
ATOM 766 C CA . GLN A 1 99 ? -12.792 4.341 1.404 1.00 94.38 99 GLN A CA 1
ATOM 767 C C . GLN A 1 99 ? -11.530 4.456 2.274 1.00 94.38 99 GLN A C 1
ATOM 769 O O . GLN A 1 99 ? -11.545 4.030 3.431 1.00 94.38 99 GLN A O 1
ATOM 774 N N . GLY A 1 100 ? -10.450 5.045 1.751 1.00 93.31 100 GLY A N 1
ATOM 775 C CA . GLY A 1 100 ? -9.255 5.355 2.536 1.00 93.31 100 GLY A CA 1
ATOM 776 C C . GLY A 1 100 ? -9.562 6.273 3.719 1.00 93.31 100 GLY A C 1
ATOM 777 O O . GLY A 1 100 ? -9.234 5.937 4.857 1.00 93.31 100 GLY A O 1
ATOM 778 N N . ILE A 1 101 ? -10.271 7.380 3.476 1.00 94.06 101 ILE A N 1
ATOM 779 C CA . ILE A 1 101 ? -10.708 8.312 4.529 1.00 94.06 101 ILE A CA 1
ATOM 780 C C . ILE A 1 101 ? -11.644 7.631 5.533 1.00 94.06 101 ILE A C 1
ATOM 782 O O . ILE A 1 101 ? -11.468 7.791 6.740 1.00 94.06 101 ILE A O 1
ATOM 786 N N . GLU A 1 102 ? -12.611 6.846 5.062 1.00 96.06 102 GLU A N 1
ATOM 787 C CA . GLU A 1 102 ? -13.536 6.108 5.931 1.00 96.06 102 GLU A CA 1
ATOM 788 C C . GLU A 1 102 ? -12.804 5.099 6.820 1.00 96.06 102 GLU A C 1
ATOM 790 O O . GLU A 1 102 ? -13.054 5.047 8.025 1.00 96.06 102 GLU A O 1
ATOM 795 N N . SER A 1 103 ? -11.853 4.350 6.255 1.00 95.75 103 SER A N 1
ATOM 796 C CA . SER A 1 103 ? -11.030 3.384 6.997 1.00 95.75 103 SER A CA 1
ATOM 797 C C . SER A 1 103 ? -10.158 4.090 8.036 1.00 95.75 103 SER A C 1
ATOM 799 O O . SER A 1 103 ? -10.063 3.632 9.173 1.00 95.75 103 SER A O 1
ATOM 801 N N . PHE A 1 104 ? -9.583 5.243 7.684 1.00 95.44 104 PHE A N 1
ATOM 802 C CA . PHE A 1 104 ? -8.804 6.076 8.601 1.00 95.44 104 PHE A CA 1
ATOM 803 C C . PHE A 1 104 ? -9.646 6.585 9.774 1.00 95.44 104 PHE A C 1
ATOM 805 O O . PHE A 1 104 ? -9.261 6.435 10.932 1.00 95.44 104 PHE A O 1
ATOM 812 N N . GLN A 1 105 ? -10.833 7.130 9.505 1.00 96.38 105 GLN A N 1
ATOM 813 C CA . GLN A 1 105 ? -11.743 7.603 10.550 1.00 96.38 105 GLN A CA 1
ATOM 814 C C . GLN A 1 105 ? -12.251 6.469 11.446 1.00 96.38 105 GLN A C 1
ATOM 816 O O . GLN A 1 105 ? -12.364 6.653 12.659 1.00 96.38 105 GLN A O 1
ATOM 821 N N . ALA A 1 106 ? -12.578 5.312 10.865 1.00 96.56 106 ALA A N 1
ATOM 822 C CA . ALA A 1 106 ? -13.008 4.137 11.614 1.00 96.56 106 ALA A CA 1
ATOM 823 C C . ALA A 1 106 ? -11.891 3.645 12.543 1.00 96.56 106 ALA A C 1
ATOM 825 O O . ALA A 1 106 ? -12.129 3.442 13.733 1.00 96.56 106 ALA A O 1
ATOM 826 N N . PHE A 1 107 ? -10.661 3.574 12.039 1.00 96.50 107 PHE A N 1
ATOM 827 C CA . PHE A 1 107 ? -9.506 3.205 12.842 1.00 96.50 107 PHE A CA 1
ATOM 828 C C . PHE A 1 107 ? -9.219 4.206 13.969 1.00 96.50 107 PHE A C 1
ATOM 830 O O . PHE A 1 107 ? -8.973 3.789 15.093 1.00 96.50 107 PHE A O 1
ATOM 837 N N . LEU A 1 108 ? -9.302 5.521 13.732 1.00 95.81 108 LEU A N 1
ATOM 838 C CA . LEU A 1 108 ? -9.102 6.517 14.799 1.00 95.81 108 LEU A CA 1
ATOM 839 C C . LEU A 1 108 ? -10.123 6.386 15.939 1.00 95.81 108 LEU A C 1
ATOM 841 O O . LEU A 1 108 ? -9.801 6.676 17.090 1.00 95.81 108 LEU A O 1
ATOM 845 N N . LYS A 1 109 ? -11.353 5.961 15.627 1.00 96.62 109 LYS A N 1
ATOM 846 C CA . LYS A 1 109 ? -12.371 5.649 16.642 1.00 96.62 109 LYS A CA 1
ATOM 847 C C . LYS A 1 109 ? -12.050 4.353 17.384 1.00 96.62 109 LYS A C 1
ATOM 849 O O . LYS A 1 109 ? -12.307 4.271 18.580 1.00 96.62 109 LYS A O 1
ATOM 854 N N . GLN A 1 110 ? -11.515 3.365 16.671 1.00 96.19 110 GLN A N 1
ATOM 855 C CA . GLN A 1 110 ? -11.138 2.058 17.204 1.00 96.19 110 GLN A CA 1
ATOM 856 C C . GLN A 1 110 ? -9.899 2.129 18.112 1.00 96.19 110 GLN A C 1
ATOM 858 O O . GLN A 1 110 ? -9.867 1.479 19.148 1.00 96.19 110 GLN A O 1
ATOM 863 N N . GLN A 1 111 ? -8.899 2.932 17.740 1.00 96.25 111 GLN A N 1
ATOM 864 C CA . GLN A 1 111 ? -7.591 3.053 18.395 1.00 96.25 111 GLN A CA 1
ATOM 865 C C . GLN A 1 111 ? -7.298 4.526 18.750 1.00 96.25 111 GLN A C 1
ATOM 867 O O . GLN A 1 111 ? -6.415 5.163 18.156 1.00 96.25 111 GLN A O 1
ATOM 872 N N . PRO A 1 112 ? -8.060 5.124 19.686 1.00 96.19 112 PRO A N 1
ATOM 873 C CA . PRO A 1 112 ? -7.924 6.537 20.010 1.00 96.19 112 PRO A CA 1
ATOM 874 C C . PRO A 1 112 ? -6.537 6.848 20.585 1.00 96.19 112 PRO A C 1
ATOM 876 O O . PRO A 1 112 ? -6.099 6.265 21.575 1.00 96.19 112 PRO A O 1
ATOM 879 N N . GLY A 1 113 ? -5.855 7.818 19.976 1.00 94.62 113 GLY A N 1
ATOM 880 C CA . GLY A 1 113 ? -4.515 8.246 20.384 1.00 94.62 113 GLY A CA 1
ATOM 881 C C . GLY A 1 113 ? -3.371 7.403 19.819 1.00 94.62 113 GLY A C 1
ATOM 882 O O . GLY A 1 113 ? -2.222 7.738 20.086 1.00 94.62 113 GLY A O 1
ATOM 883 N N . HIS A 1 114 ? -3.647 6.365 19.020 1.00 95.19 114 HIS A N 1
ATOM 884 C CA . HIS A 1 114 ? -2.585 5.614 18.351 1.00 95.19 114 HIS A CA 1
ATOM 885 C C . HIS A 1 114 ? -1.885 6.438 17.266 1.00 95.19 114 HIS A C 1
ATOM 887 O O . HIS A 1 114 ? -0.662 6.451 17.206 1.00 95.19 114 HIS A O 1
ATOM 893 N N . ILE A 1 115 ? -2.630 7.158 16.421 1.00 93.69 115 ILE A N 1
ATOM 894 C CA . ILE A 1 115 ? -2.042 8.086 15.444 1.00 93.69 115 ILE A CA 1
ATOM 895 C C . ILE A 1 115 ? -1.939 9.466 16.089 1.00 93.69 115 ILE A C 1
ATOM 897 O O . ILE A 1 115 ? -2.954 10.071 16.436 1.00 93.69 115 ILE A O 1
ATOM 901 N N . LEU A 1 116 ? -0.711 9.962 16.231 1.00 93.31 116 LEU A N 1
ATOM 902 C CA . LEU A 1 116 ? -0.422 11.264 16.833 1.00 93.31 116 LEU A CA 1
ATOM 903 C C . LEU A 1 116 ? -0.401 12.378 15.788 1.00 93.31 116 LEU A C 1
ATOM 905 O O . LEU A 1 116 ? -0.886 13.480 16.038 1.00 93.31 116 LEU A O 1
ATOM 909 N N . SER A 1 117 ? 0.195 12.109 14.624 1.00 91.69 117 SER A N 1
ATOM 910 C CA . SER A 1 117 ? 0.332 13.100 13.559 1.00 91.69 117 SER A CA 1
ATOM 911 C C . SER A 1 117 ? 0.611 12.453 12.205 1.00 91.69 117 SER A C 1
ATOM 913 O O . SER A 1 117 ? 1.233 11.395 12.136 1.00 91.69 117 SER A O 1
ATOM 915 N N . LEU A 1 118 ? 0.187 13.123 11.136 1.00 86.44 118 LEU A N 1
ATOM 916 C CA . LEU A 1 118 ? 0.581 12.846 9.758 1.00 86.44 118 LEU A CA 1
ATOM 917 C C . LEU A 1 118 ? 1.077 14.166 9.165 1.00 86.44 118 LEU A C 1
ATOM 919 O O . LEU A 1 118 ? 0.297 15.109 9.027 1.00 86.44 118 LEU A O 1
ATOM 923 N N . ILE A 1 119 ? 2.374 14.250 8.884 1.00 88.06 119 ILE A N 1
ATOM 924 C CA . ILE A 1 119 ? 3.049 15.491 8.493 1.00 88.06 119 ILE A CA 1
ATOM 925 C C . ILE A 1 119 ? 3.675 15.292 7.116 1.00 88.06 119 ILE A C 1
ATOM 927 O O . ILE A 1 119 ? 4.360 14.300 6.893 1.00 88.06 119 ILE A O 1
ATOM 931 N N . GLU A 1 120 ? 3.475 16.234 6.198 1.00 85.81 120 GLU A N 1
ATOM 932 C CA . GLU A 1 120 ? 4.239 16.285 4.950 1.00 85.81 120 GLU A CA 1
ATOM 933 C C . GLU A 1 120 ? 5.601 16.940 5.212 1.00 85.81 120 GLU A C 1
ATOM 935 O O . GLU A 1 120 ? 5.680 18.025 5.793 1.00 85.81 120 GLU A O 1
ATOM 940 N N . ASN A 1 121 ? 6.681 16.302 4.771 1.00 80.12 121 ASN A N 1
ATOM 941 C CA . ASN A 1 121 ? 7.987 16.934 4.677 1.00 80.12 121 ASN A CA 1
ATOM 942 C C . ASN A 1 121 ? 7.998 17.856 3.446 1.00 80.12 121 ASN A C 1
ATOM 944 O O . ASN A 1 121 ? 7.996 17.358 2.319 1.00 80.12 121 ASN A O 1
ATOM 948 N N . PRO A 1 122 ? 8.068 19.186 3.613 1.00 80.12 122 PRO A N 1
ATOM 949 C CA . PRO A 1 122 ? 7.953 20.117 2.493 1.00 80.12 122 PRO A CA 1
ATOM 950 C C . PRO A 1 122 ? 9.156 20.091 1.538 1.00 80.12 122 PRO A C 1
ATOM 952 O O . PRO A 1 122 ? 9.089 20.700 0.475 1.00 80.12 122 PRO A O 1
ATOM 955 N N . ILE A 1 123 ? 10.268 19.449 1.918 1.00 80.19 123 ILE A N 1
ATOM 956 C CA . ILE A 1 123 ? 11.483 19.364 1.095 1.00 80.19 123 ILE A CA 1
ATOM 957 C C . ILE A 1 123 ? 11.423 18.141 0.180 1.00 80.19 123 ILE A C 1
ATOM 959 O O . ILE A 1 123 ? 11.693 18.237 -1.013 1.00 80.19 123 ILE A O 1
ATOM 963 N N . GLU A 1 124 ? 11.090 16.986 0.751 1.00 77.88 124 GLU A N 1
ATOM 964 C CA . GLU A 1 124 ? 11.111 15.701 0.042 1.00 77.88 124 GLU A CA 1
ATOM 965 C C . GLU A 1 124 ? 9.732 15.294 -0.485 1.00 77.88 124 GLU A C 1
ATOM 967 O O . GLU A 1 124 ? 9.627 14.318 -1.225 1.00 77.88 124 GLU A O 1
ATOM 972 N N . HIS A 1 125 ? 8.678 16.019 -0.095 1.00 76.12 125 HIS A N 1
ATOM 973 C CA . HIS A 1 125 ? 7.276 15.681 -0.352 1.00 76.12 125 HIS A CA 1
ATOM 974 C C . HIS A 1 125 ? 6.897 14.256 0.090 1.00 76.12 125 HIS A C 1
ATOM 976 O O . HIS A 1 125 ? 5.965 13.658 -0.447 1.00 76.12 125 HIS A O 1
ATOM 982 N N . ASN A 1 126 ? 7.611 13.694 1.074 1.00 77.12 126 ASN A N 1
ATOM 983 C CA . ASN A 1 126 ? 7.225 12.446 1.724 1.00 77.12 126 ASN A CA 1
ATOM 984 C C . ASN A 1 126 ? 6.322 12.719 2.931 1.00 77.12 126 ASN A C 1
ATOM 986 O O . ASN A 1 126 ? 6.322 13.800 3.520 1.00 77.12 126 ASN A O 1
ATOM 990 N N . GLN A 1 127 ? 5.517 11.726 3.286 1.00 82.62 127 GLN A N 1
ATOM 991 C CA . GLN A 1 127 ? 4.628 11.788 4.438 1.00 82.62 127 GLN A CA 1
ATOM 992 C C . GLN A 1 127 ? 5.267 11.050 5.619 1.00 82.62 127 GLN A C 1
ATOM 994 O O . GLN A 1 127 ? 5.746 9.926 5.483 1.00 82.62 127 GLN A O 1
ATOM 999 N N . VAL A 1 128 ? 5.260 11.681 6.791 1.00 85.19 128 VAL A N 1
ATOM 1000 C CA . VAL A 1 128 ? 5.740 11.122 8.056 1.00 85.19 128 VAL A CA 1
ATOM 1001 C C . VAL A 1 128 ? 4.538 10.859 8.953 1.00 85.19 128 VAL A C 1
ATOM 1003 O O . VAL A 1 128 ? 3.854 11.788 9.385 1.00 85.19 128 VAL A O 1
ATOM 1006 N N . LEU A 1 129 ? 4.292 9.583 9.244 1.00 90.31 129 LEU A N 1
ATOM 1007 C CA . LEU A 1 129 ? 3.270 9.143 10.188 1.00 90.31 129 LEU A CA 1
ATOM 1008 C C . LEU A 1 129 ? 3.904 8.924 11.568 1.00 90.31 129 LEU A C 1
ATOM 1010 O O . LEU A 1 129 ? 4.798 8.092 11.722 1.00 90.31 129 LEU A O 1
ATOM 1014 N N . LEU A 1 130 ? 3.428 9.653 12.576 1.00 91.75 130 LEU A N 1
ATOM 1015 C CA . LEU A 1 130 ? 3.823 9.484 13.974 1.00 91.75 130 LEU A CA 1
ATOM 1016 C C . LEU A 1 130 ? 2.759 8.679 14.719 1.00 91.75 130 LEU A C 1
ATOM 1018 O O . LEU A 1 130 ? 1.590 9.075 14.755 1.00 91.75 130 LEU A O 1
ATOM 1022 N N . VAL A 1 131 ? 3.180 7.582 15.349 1.00 94.81 131 VAL A N 1
ATOM 1023 C CA . VAL A 1 131 ? 2.301 6.673 16.095 1.00 94.81 131 VAL A CA 1
ATOM 1024 C C . VAL A 1 131 ? 2.773 6.476 17.535 1.00 94.81 131 VAL A C 1
ATOM 1026 O O . VAL A 1 131 ? 3.974 6.420 17.800 1.00 94.81 131 VAL A O 1
ATOM 1029 N N . ASP A 1 132 ? 1.827 6.336 18.460 1.00 96.81 132 ASP A N 1
ATOM 1030 C CA . ASP A 1 132 ? 2.060 5.893 19.833 1.00 96.81 132 ASP A CA 1
ATOM 1031 C C . ASP A 1 132 ? 1.770 4.390 19.937 1.00 96.81 132 ASP A C 1
ATOM 1033 O O . ASP A 1 132 ? 0.619 3.944 19.976 1.00 96.81 132 ASP A O 1
ATOM 1037 N N . GLN A 1 133 ? 2.839 3.596 19.975 1.00 93.94 133 GLN A N 1
ATOM 1038 C CA . GLN A 1 133 ? 2.752 2.138 20.073 1.00 93.94 133 GLN A CA 1
ATOM 1039 C C . GLN A 1 133 ? 2.166 1.671 21.413 1.00 93.94 133 GLN A C 1
ATOM 1041 O O . GLN A 1 133 ? 1.555 0.610 21.466 1.00 93.94 133 GLN A O 1
ATOM 1046 N N . VAL A 1 134 ? 2.291 2.459 22.488 1.00 95.81 134 VAL A N 1
ATOM 1047 C CA . VAL A 1 134 ? 1.725 2.108 23.804 1.00 95.81 134 VAL A CA 1
ATOM 1048 C C . VAL A 1 134 ? 0.200 2.241 23.800 1.00 95.81 134 VAL A C 1
ATOM 1050 O O . VAL A 1 134 ? -0.482 1.620 24.611 1.00 95.81 134 VAL A O 1
ATOM 1053 N N . LYS A 1 135 ? -0.349 3.052 22.890 1.00 94.62 135 LYS A N 1
ATOM 1054 C CA . LYS A 1 135 ? -1.795 3.246 22.716 1.00 94.62 135 LYS A CA 1
ATOM 1055 C C . LYS A 1 135 ? -2.443 2.245 21.770 1.00 94.62 135 LYS A C 1
ATOM 1057 O O . LYS A 1 135 ? -3.659 2.291 21.623 1.00 94.62 135 LYS A O 1
ATOM 1062 N N . PHE A 1 136 ? -1.664 1.371 21.139 1.00 94.25 136 PHE A N 1
ATOM 1063 C CA . PHE A 1 136 ? -2.216 0.300 20.327 1.00 94.25 136 PHE A CA 1
ATOM 1064 C C . PHE A 1 136 ? -2.698 -0.847 21.219 1.00 94.25 136 PHE A C 1
ATOM 1066 O O . PHE A 1 136 ? -1.909 -1.406 21.979 1.00 94.25 136 PHE A O 1
ATOM 1073 N N . ASP A 1 137 ? -3.976 -1.202 21.115 1.00 94.44 137 ASP A N 1
ATOM 1074 C CA . ASP A 1 137 ? -4.574 -2.320 21.848 1.00 94.44 137 ASP A CA 1
ATOM 1075 C C . ASP A 1 137 ? -5.178 -3.327 20.862 1.00 94.44 137 ASP A C 1
ATOM 1077 O O . ASP A 1 137 ? -6.260 -3.119 20.305 1.00 94.44 137 ASP A O 1
ATOM 1081 N N . ASP A 1 138 ? -4.468 -4.430 20.627 1.00 93.75 138 ASP A N 1
ATOM 1082 C CA . ASP A 1 138 ? -4.899 -5.498 19.722 1.00 93.75 138 ASP A CA 1
ATOM 1083 C C . ASP A 1 138 ? -6.119 -6.268 20.250 1.00 93.75 138 ASP A C 1
ATOM 1085 O O . ASP A 1 138 ? -6.869 -6.845 19.461 1.00 93.75 138 ASP A O 1
ATOM 1089 N N . SER A 1 139 ? -6.401 -6.207 21.556 1.00 95.19 139 SER A N 1
ATOM 1090 C CA . SER A 1 139 ? -7.575 -6.844 22.168 1.00 95.19 139 SER A CA 1
ATOM 1091 C C . SER A 1 139 ? -8.908 -6.189 21.769 1.00 95.19 139 SER A C 1
ATOM 1093 O O . SER A 1 139 ? -9.991 -6.746 22.009 1.00 95.19 139 SER A O 1
ATOM 1095 N N . ILE A 1 140 ? -8.842 -5.014 21.135 1.00 93.56 140 ILE A N 1
ATOM 1096 C CA . ILE A 1 140 ? -9.982 -4.336 20.508 1.00 93.56 140 ILE A CA 1
ATOM 1097 C C . ILE A 1 140 ? -10.336 -4.981 19.156 1.00 93.56 140 ILE A C 1
ATOM 1099 O O . ILE A 1 140 ? -11.440 -4.776 18.676 1.00 93.56 140 ILE A O 1
ATOM 1103 N N . LEU A 1 141 ? -9.463 -5.788 18.540 1.00 95.06 141 LEU A N 1
ATOM 1104 C CA . LEU A 1 141 ? -9.727 -6.459 17.257 1.00 95.06 141 LEU A CA 1
ATOM 1105 C C . LEU A 1 141 ? -10.471 -7.792 17.470 1.00 95.06 141 LEU A C 1
ATOM 1107 O O . LEU A 1 141 ? -9.893 -8.878 17.369 1.00 95.06 141 LEU A O 1
ATOM 1111 N N . ARG A 1 142 ? -11.755 -7.726 17.824 1.00 94.12 142 ARG A N 1
ATOM 1112 C CA . ARG A 1 142 ? -12.564 -8.871 18.278 1.00 94.12 142 ARG A CA 1
ATOM 1113 C C . ARG A 1 142 ? -13.341 -9.539 17.159 1.00 94.12 142 ARG A C 1
ATOM 1115 O O . ARG A 1 142 ? -13.595 -10.741 17.246 1.00 94.12 142 ARG A O 1
ATOM 1122 N N . ASP A 1 143 ? -13.738 -8.780 16.145 1.00 95.50 143 ASP A N 1
ATOM 1123 C CA . ASP A 1 143 ? -14.508 -9.295 15.016 1.00 95.50 143 ASP A CA 1
ATOM 1124 C C . ASP A 1 143 ? -13.877 -9.022 13.642 1.00 95.50 143 ASP A C 1
ATOM 1126 O O . ASP A 1 143 ? -12.885 -8.304 13.494 1.00 95.50 143 ASP A O 1
ATOM 1130 N N . ASP A 1 144 ? -14.451 -9.655 12.617 1.00 94.81 144 ASP A N 1
ATOM 1131 C CA . ASP A 1 144 ? -13.960 -9.577 11.241 1.00 94.81 144 ASP A CA 1
ATOM 1132 C C . ASP A 1 144 ? -13.961 -8.139 10.693 1.00 94.81 144 ASP A C 1
ATOM 1134 O O . ASP A 1 144 ? -13.109 -7.803 9.871 1.00 94.81 144 ASP A O 1
ATOM 1138 N N . GLU A 1 145 ? -14.904 -7.281 11.094 1.00 94.81 145 GLU A N 1
ATOM 1139 C CA . GLU A 1 145 ? -14.982 -5.907 10.580 1.00 94.81 145 GLU A CA 1
ATOM 1140 C C . GLU A 1 145 ? -13.966 -4.986 11.263 1.00 94.81 145 GLU A C 1
ATOM 1142 O O . GLU A 1 145 ? -13.376 -4.121 10.605 1.00 94.81 145 GLU A O 1
ATOM 1147 N N . GLU A 1 146 ? -13.684 -5.209 12.543 1.00 94.44 146 GLU A N 1
ATOM 1148 C CA . GLU A 1 146 ? -12.590 -4.562 13.270 1.00 94.44 146 GLU A CA 1
ATOM 1149 C C . GLU A 1 146 ? -11.225 -4.916 12.664 1.00 94.44 146 GLU A C 1
ATOM 1151 O O . GLU A 1 146 ? -10.405 -4.023 12.420 1.00 94.44 146 GLU A O 1
ATOM 1156 N N . TRP A 1 147 ? -11.004 -6.193 12.331 1.00 95.19 147 TRP A N 1
ATOM 1157 C CA . TRP A 1 147 ? -9.805 -6.638 11.614 1.00 95.19 147 TRP A CA 1
ATOM 1158 C C . TRP A 1 147 ? -9.718 -6.055 10.205 1.00 95.19 147 TRP A C 1
ATOM 1160 O O . TRP A 1 147 ? -8.662 -5.567 9.799 1.00 95.19 147 TRP A O 1
ATOM 1170 N N . LYS A 1 148 ? -10.819 -6.047 9.448 1.00 95.62 148 LYS A N 1
ATOM 1171 C CA . LYS A 1 148 ? -10.840 -5.425 8.116 1.00 95.62 148 LYS A CA 1
ATOM 1172 C C . LYS A 1 148 ? -10.546 -3.938 8.175 1.00 95.62 148 LYS A C 1
ATOM 1174 O O . LYS A 1 148 ? -9.834 -3.445 7.309 1.00 95.62 148 LYS A O 1
ATOM 1179 N N . THR A 1 149 ? -11.063 -3.226 9.172 1.00 95.56 149 THR A N 1
ATOM 1180 C CA . THR A 1 149 ? -10.779 -1.798 9.365 1.00 95.56 149 THR A CA 1
ATOM 1181 C C . THR A 1 149 ? -9.286 -1.573 9.573 1.00 95.56 149 THR A C 1
ATOM 1183 O O . THR A 1 149 ? -8.685 -0.762 8.864 1.00 95.56 149 THR A O 1
ATOM 1186 N N . PHE A 1 150 ? -8.674 -2.353 10.469 1.00 95.38 150 PHE A N 1
ATOM 1187 C CA . PHE A 1 150 ? -7.234 -2.333 10.707 1.00 95.38 150 PHE A CA 1
ATOM 1188 C C . PHE A 1 150 ? -6.439 -2.588 9.416 1.00 95.38 150 PHE A C 1
ATOM 1190 O O . PHE A 1 150 ? -5.591 -1.777 9.035 1.00 95.38 150 PHE A O 1
ATOM 1197 N N . VAL A 1 151 ? -6.740 -3.677 8.704 1.00 95.62 151 VAL A N 1
ATOM 1198 C CA . VAL A 1 151 ? -6.007 -4.090 7.497 1.00 95.62 151 VAL A CA 1
ATOM 1199 C C . VAL A 1 151 ? -6.195 -3.102 6.340 1.00 95.62 151 VAL A C 1
ATOM 1201 O O . VAL A 1 151 ? -5.217 -2.726 5.694 1.00 95.62 151 VAL A O 1
ATOM 1204 N N . ARG A 1 152 ? -7.424 -2.626 6.096 1.00 95.69 152 ARG A N 1
ATOM 1205 C CA . ARG A 1 152 ? -7.713 -1.615 5.063 1.00 95.69 152 ARG A CA 1
ATOM 1206 C C . ARG A 1 152 ? -6.941 -0.332 5.314 1.00 95.69 152 ARG A C 1
ATOM 1208 O O . ARG A 1 152 ? -6.370 0.210 4.372 1.00 95.69 152 ARG A O 1
ATOM 1215 N N . LEU A 1 153 ? -6.908 0.160 6.555 1.00 94.81 153 LEU A N 1
ATOM 1216 C CA . LEU A 1 153 ? -6.132 1.357 6.860 1.00 94.81 153 LEU A CA 1
ATOM 1217 C C . LEU A 1 153 ? -4.663 1.158 6.475 1.00 94.81 153 LEU A C 1
ATOM 1219 O O . LEU A 1 153 ? -4.102 2.002 5.786 1.00 94.81 153 LEU A O 1
ATOM 1223 N N . HIS A 1 154 ? -4.049 0.053 6.895 1.00 92.19 154 HIS A N 1
ATOM 1224 C CA . HIS A 1 154 ? -2.636 -0.199 6.609 1.00 92.19 154 HIS A CA 1
ATOM 1225 C C . HIS A 1 154 ? -2.366 -0.308 5.109 1.00 92.19 154 HIS A C 1
ATOM 1227 O O . HIS A 1 154 ? -1.357 0.214 4.641 1.00 92.19 154 HIS A O 1
ATOM 1233 N N . TRP A 1 155 ? -3.292 -0.900 4.349 1.00 93.31 155 TRP A N 1
ATOM 1234 C CA . TRP A 1 155 ? -3.247 -0.875 2.889 1.00 93.31 155 TRP A CA 1
ATOM 1235 C C . TRP A 1 155 ? -3.210 0.560 2.341 1.00 93.31 155 TRP A C 1
ATOM 1237 O O . TRP A 1 155 ? -2.325 0.895 1.558 1.00 93.31 155 TRP A O 1
ATOM 1247 N N . TYR A 1 156 ? -4.129 1.426 2.778 1.00 91.81 156 TYR A N 1
ATOM 1248 C CA . TYR A 1 156 ? -4.192 2.813 2.304 1.00 91.81 156 TYR A CA 1
ATOM 1249 C C . TYR A 1 156 ? -3.022 3.676 2.778 1.00 91.81 156 TYR A C 1
ATOM 1251 O O . TYR A 1 156 ? -2.576 4.541 2.028 1.00 91.81 156 TYR A O 1
ATOM 1259 N N . LEU A 1 157 ? -2.501 3.441 3.984 1.00 89.75 157 LEU A N 1
ATOM 1260 C CA . LEU A 1 157 ? -1.283 4.094 4.456 1.00 89.75 157 LEU A CA 1
ATOM 1261 C C . LEU A 1 157 ? -0.094 3.668 3.599 1.00 89.75 157 LEU A C 1
ATOM 1263 O O . LEU A 1 157 ? 0.607 4.532 3.097 1.00 89.75 157 LEU A O 1
ATOM 1267 N N . ALA A 1 158 ? 0.096 2.371 3.350 1.00 86.12 158 ALA A N 1
ATOM 1268 C CA . ALA A 1 158 ? 1.161 1.904 2.465 1.00 86.12 158 ALA A CA 1
ATOM 1269 C C . ALA A 1 158 ? 1.033 2.522 1.061 1.00 86.12 158 ALA A C 1
ATOM 1271 O O . ALA A 1 158 ? 1.990 3.101 0.558 1.00 86.12 158 ALA A O 1
ATOM 1272 N N . ALA A 1 159 ? -0.170 2.502 0.480 1.00 83.62 159 ALA A N 1
ATOM 1273 C CA . ALA A 1 159 ? -0.429 3.084 -0.835 1.00 83.62 159 ALA A CA 1
ATOM 1274 C C . ALA A 1 159 ? -0.237 4.614 -0.883 1.00 83.62 159 ALA A C 1
ATOM 1276 O O . ALA A 1 159 ? 0.145 5.142 -1.923 1.00 83.62 159 ALA A O 1
ATOM 1277 N N . GLY A 1 160 ? -0.521 5.331 0.210 1.00 79.31 160 GLY A N 1
ATOM 1278 C CA . GLY A 1 160 ? -0.356 6.786 0.305 1.00 79.31 160 GLY A CA 1
ATOM 1279 C C . GLY A 1 160 ? 1.065 7.240 0.651 1.00 79.31 160 GLY A C 1
ATOM 1280 O O . GLY A 1 160 ? 1.446 8.356 0.305 1.00 79.31 160 GLY A O 1
ATOM 1281 N N . LEU A 1 161 ? 1.843 6.385 1.321 1.00 71.06 161 LEU A N 1
ATOM 1282 C CA . LEU A 1 161 ? 3.252 6.621 1.644 1.00 71.06 161 LEU A CA 1
ATOM 1283 C C . LEU A 1 161 ? 4.182 6.294 0.468 1.00 71.06 161 LEU A C 1
ATOM 1285 O O . LEU A 1 161 ? 5.310 6.789 0.425 1.00 71.06 161 LEU A O 1
ATOM 1289 N N . GLU A 1 162 ? 3.736 5.475 -0.487 1.00 67.31 162 GLU A N 1
ATOM 1290 C CA . GLU A 1 162 ? 4.481 5.244 -1.720 1.00 67.31 162 GLU A CA 1
ATOM 1291 C C . GLU A 1 162 ? 4.475 6.508 -2.602 1.00 67.31 162 GLU A C 1
ATOM 1293 O O . GLU A 1 162 ? 3.408 7.047 -2.907 1.00 67.31 162 GLU A O 1
ATOM 1298 N N . PRO A 1 163 ? 5.647 6.996 -3.055 1.00 53.31 163 PRO A N 1
ATOM 1299 C CA . PRO A 1 163 ? 5.726 8.137 -3.959 1.00 53.31 163 PRO A CA 1
ATOM 1300 C C . PRO A 1 163 ? 5.167 7.746 -5.336 1.00 53.31 163 PRO A C 1
ATOM 1302 O O . PRO A 1 163 ? 5.876 7.240 -6.206 1.00 53.31 163 PRO A O 1
ATOM 1305 N N . GLY A 1 164 ? 3.870 7.966 -5.536 1.00 52.94 164 GLY A N 1
ATOM 1306 C CA . GLY A 1 164 ? 3.150 7.704 -6.779 1.00 52.94 164 GLY A CA 1
ATOM 1307 C C . GLY A 1 164 ? 2.092 8.775 -7.067 1.00 52.94 164 GLY A C 1
ATOM 1308 O O . GLY A 1 164 ? 1.741 9.555 -6.181 1.00 52.94 164 GLY A O 1
ATOM 1309 N N . PRO A 1 165 ? 1.584 8.869 -8.312 1.00 40.97 165 PRO A N 1
ATOM 1310 C CA . PRO A 1 165 ? 0.488 9.783 -8.622 1.00 40.97 165 PRO A CA 1
ATOM 1311 C C . PRO A 1 165 ? -0.739 9.453 -7.748 1.00 40.97 165 PRO A C 1
ATOM 1313 O O . PRO A 1 165 ? -0.986 8.273 -7.490 1.00 40.97 165 PRO A O 1
ATOM 1316 N N . PRO A 1 166 ? -1.512 10.464 -7.304 1.00 46.59 166 PRO A N 1
ATOM 1317 C CA . PRO A 1 166 ? -2.618 10.277 -6.366 1.00 46.59 166 PRO A CA 1
ATOM 1318 C C . PRO A 1 166 ? -3.624 9.249 -6.889 1.00 46.59 166 PRO A C 1
ATOM 1320 O O . PRO A 1 166 ? -3.862 9.182 -8.097 1.00 46.59 166 PRO A O 1
ATOM 1323 N N . LEU A 1 167 ? -4.218 8.473 -5.974 1.00 44.59 167 LEU A N 1
ATOM 1324 C CA . LEU A 1 167 ? -5.305 7.526 -6.249 1.00 44.59 167 LEU A CA 1
ATOM 1325 C C . LEU A 1 167 ? -6.406 8.227 -7.067 1.00 44.59 167 LEU A C 1
ATOM 1327 O O . LEU A 1 167 ? -7.217 8.979 -6.532 1.00 44.59 167 LEU A O 1
ATOM 1331 N N . TYR A 1 168 ? -6.396 8.028 -8.383 1.00 41.88 168 TYR A N 1
ATOM 1332 C CA . TYR A 1 168 ? -7.351 8.626 -9.310 1.00 41.88 168 TYR A CA 1
ATOM 1333 C C . TYR A 1 168 ? -8.669 7.843 -9.306 1.00 41.88 168 TYR A C 1
ATOM 1335 O O . TYR A 1 168 ? -8.676 6.613 -9.266 1.00 41.88 168 TYR A O 1
ATOM 1343 N N . GLU A 1 169 ? -9.792 8.563 -9.403 1.00 36.56 169 GLU A N 1
ATOM 1344 C CA . GLU A 1 169 ? -11.134 8.004 -9.604 1.00 36.56 169 GLU A CA 1
ATOM 1345 C C . GLU A 1 169 ? -11.162 7.059 -10.820 1.00 36.56 169 GLU A C 1
ATOM 1347 O O . GLU A 1 169 ? -11.203 7.492 -11.974 1.00 36.56 169 GLU A O 1
ATOM 1352 N N . LYS A 1 170 ? -11.182 5.743 -10.584 1.00 38.31 170 LYS A N 1
ATOM 1353 C CA . LYS A 1 170 ? -11.561 4.755 -11.602 1.00 38.31 170 LYS A CA 1
ATOM 1354 C C . LYS A 1 170 ? -13.021 4.349 -11.401 1.00 38.31 170 LYS A C 1
ATOM 1356 O O . LYS A 1 170 ? -13.408 3.862 -10.346 1.00 38.31 170 LYS A O 1
ATOM 1361 N N . ARG A 1 171 ? -13.829 4.524 -12.456 1.00 37.25 171 ARG A N 1
ATOM 1362 C CA . ARG A 1 171 ? -15.198 3.990 -12.575 1.00 37.25 171 ARG A CA 1
ATOM 1363 C C . ARG A 1 171 ? -15.182 2.469 -12.409 1.00 37.25 171 ARG A C 1
ATOM 1365 O O . ARG A 1 171 ? -14.637 1.769 -13.260 1.00 37.25 171 ARG A O 1
ATOM 1372 N N . THR A 1 172 ? -15.837 1.962 -11.374 1.00 34.25 172 THR A N 1
ATOM 1373 C CA . THR A 1 172 ? -16.068 0.529 -11.180 1.00 34.25 172 THR A CA 1
ATOM 1374 C C . THR A 1 172 ? -17.223 0.038 -12.063 1.00 34.25 172 THR A C 1
ATOM 1376 O O . THR A 1 172 ? -18.289 0.652 -12.138 1.00 34.25 172 THR A O 1
ATOM 1379 N N . ARG A 1 173 ? -17.013 -1.087 -12.759 1.00 30.58 173 ARG A N 1
ATOM 1380 C CA . ARG A 1 173 ? -18.084 -1.949 -13.284 1.00 30.58 173 ARG A CA 1
ATOM 1381 C C . ARG A 1 173 ? -18.115 -3.226 -12.445 1.00 30.58 173 ARG A C 1
ATOM 1383 O O . ARG A 1 173 ? -17.074 -3.793 -12.140 1.00 30.58 173 ARG A O 1
ATOM 1390 N N . ASN A 1 174 ? -19.330 -3.612 -12.070 1.00 39.44 174 ASN A N 1
ATOM 1391 C CA . ASN A 1 174 ? -19.693 -4.704 -11.167 1.00 39.44 174 ASN A CA 1
ATOM 1392 C C . ASN A 1 174 ? -19.169 -6.089 -11.588 1.00 39.44 174 ASN A C 1
ATOM 1394 O O . ASN A 1 174 ? -19.311 -6.441 -12.756 1.00 39.44 174 ASN A O 1
ATOM 1398 N N . CYS A 1 175 ? -18.713 -6.885 -10.614 1.00 25.81 175 CYS A N 1
ATOM 1399 C CA . CYS A 1 175 ? -18.789 -8.359 -10.462 1.00 25.81 175 CYS A CA 1
ATOM 1400 C C . CYS A 1 175 ? -17.986 -8.709 -9.184 1.00 25.81 175 CYS A C 1
ATOM 1402 O O . CYS A 1 175 ? -17.045 -7.994 -8.881 1.00 25.81 175 CYS A O 1
ATOM 1404 N N . CYS A 1 176 ? -18.231 -9.717 -8.347 1.00 25.03 176 CYS A N 1
ATOM 1405 C CA . CYS A 1 176 ? -19.230 -10.773 -8.234 1.00 25.03 176 CYS A CA 1
ATOM 1406 C C . CYS A 1 176 ? -19.228 -11.276 -6.767 1.00 25.03 176 CYS A C 1
ATOM 1408 O O . CYS A 1 176 ? -18.365 -10.942 -5.964 1.00 25.03 176 CYS A O 1
ATOM 1410 N N . ARG A 1 177 ? -20.241 -12.070 -6.420 1.00 39.12 177 ARG A N 1
ATOM 1411 C CA . ARG A 1 177 ? -20.570 -12.623 -5.092 1.00 39.12 177 ARG A CA 1
ATOM 1412 C C . ARG A 1 177 ? -19.670 -13.829 -4.763 1.00 39.12 177 ARG A C 1
ATOM 1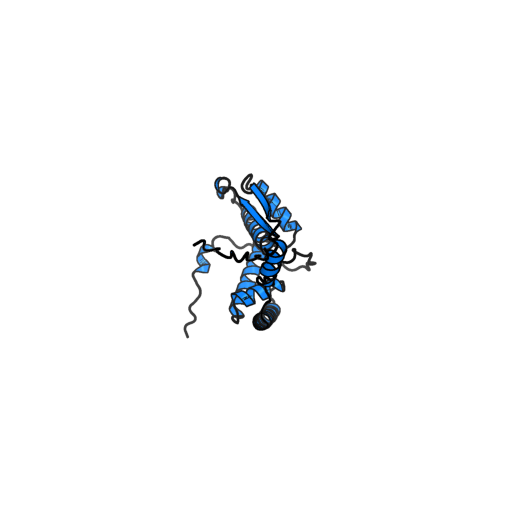414 O O . ARG A 1 177 ? -19.688 -14.754 -5.566 1.00 39.12 177 ARG A O 1
ATOM 1421 N N . MET A 1 178 ? -19.035 -13.930 -3.583 1.00 26.75 178 MET A N 1
ATOM 1422 C CA . MET A 1 178 ? -18.648 -15.242 -3.014 1.00 26.75 178 MET A CA 1
ATOM 1423 C C . MET A 1 178 ? -18.372 -15.256 -1.493 1.00 26.75 178 MET A C 1
ATOM 1425 O O . MET A 1 178 ? -18.397 -14.226 -0.830 1.00 26.75 178 MET A O 1
ATOM 1429 N N . ARG A 1 179 ? -18.318 -16.479 -0.939 1.00 33.09 179 ARG A N 1
ATOM 1430 C CA . ARG A 1 179 ? -18.649 -16.888 0.444 1.00 33.09 179 ARG A CA 1
ATOM 1431 C C . ARG A 1 179 ? -17.494 -16.735 1.451 1.00 33.09 179 ARG A C 1
ATOM 1433 O O . ARG A 1 179 ? -16.334 -16.830 1.086 1.00 33.09 179 ARG A O 1
ATOM 1440 N N . ARG A 1 180 ? -17.871 -16.597 2.734 1.00 33.62 180 ARG A N 1
ATOM 1441 C CA . ARG A 1 180 ? -17.007 -16.447 3.924 1.00 33.62 180 ARG A CA 1
ATOM 1442 C C . ARG A 1 180 ? -15.897 -17.506 4.017 1.00 33.62 180 ARG A C 1
ATOM 1444 O O . ARG A 1 180 ? -16.193 -18.702 4.024 1.00 33.62 180 ARG A O 1
ATOM 1451 N N . PHE A 1 181 ? -14.666 -17.042 4.208 1.00 37.78 181 PHE A N 1
ATOM 1452 C CA . PHE A 1 181 ? -13.480 -17.818 4.573 1.00 37.78 181 PHE A CA 1
ATOM 1453 C C . PHE A 1 181 ? -12.992 -17.374 5.965 1.00 37.78 181 PHE A C 1
ATOM 1455 O O . PHE A 1 181 ? -13.275 -16.246 6.361 1.00 37.78 181 PHE A O 1
ATOM 1462 N N . ARG A 1 182 ? -12.351 -18.264 6.741 1.00 38.22 182 ARG A N 1
ATOM 1463 C CA . ARG A 1 182 ? -11.953 -17.989 8.138 1.00 38.22 182 ARG A CA 1
ATOM 1464 C C . ARG A 1 182 ? -10.466 -17.588 8.263 1.00 38.22 182 ARG A C 1
ATOM 1466 O O . ARG A 1 182 ? -9.640 -18.265 7.650 1.00 38.22 182 ARG A O 1
ATOM 1473 N N . PRO A 1 183 ? -10.112 -16.616 9.132 1.00 36.06 183 PRO A N 1
ATOM 1474 C CA . PRO A 1 183 ? -8.749 -16.065 9.276 1.00 36.06 183 PRO A CA 1
ATOM 1475 C C . PRO A 1 183 ? -7.662 -17.002 9.842 1.00 36.06 183 PRO A C 1
ATOM 1477 O O . PRO A 1 183 ? -6.478 -16.679 9.792 1.00 36.06 183 PRO A O 1
ATOM 1480 N N . GLU A 1 184 ? -8.016 -18.175 10.374 1.00 34.19 184 GLU A N 1
ATOM 1481 C CA . GLU A 1 184 ? -7.098 -19.056 11.126 1.00 34.19 184 GLU A CA 1
ATOM 1482 C C . GLU A 1 184 ? -5.966 -19.693 10.277 1.00 34.19 184 GLU A C 1
ATOM 1484 O O . GLU A 1 184 ? -5.084 -20.355 10.818 1.00 34.19 184 GLU A O 1
ATOM 1489 N N . MET A 1 185 ? -5.943 -19.499 8.950 1.00 36.44 185 MET A N 1
ATOM 1490 C CA . MET A 1 185 ? -4.966 -20.136 8.046 1.00 36.44 185 MET A CA 1
ATOM 1491 C C . MET A 1 185 ? -3.807 -19.244 7.572 1.00 36.44 185 MET A C 1
ATOM 1493 O O . MET A 1 185 ? -2.921 -19.741 6.868 1.00 36.44 185 MET A O 1
ATOM 1497 N N . TRP A 1 186 ? -3.766 -17.966 7.964 1.00 35.66 186 TRP A N 1
ATOM 1498 C CA . TRP A 1 186 ? -2.770 -17.012 7.452 1.00 35.66 186 TRP A CA 1
ATOM 1499 C C . TRP A 1 186 ? -1.327 -17.346 7.878 1.00 35.66 186 TRP A C 1
ATOM 1501 O O . TRP A 1 186 ? -0.397 -17.193 7.090 1.00 35.66 186 TRP A O 1
ATOM 1511 N N . PHE A 1 187 ? -1.125 -17.913 9.075 1.00 33.91 187 PHE A N 1
ATOM 1512 C CA . PHE A 1 187 ? 0.218 -18.278 9.554 1.00 33.91 187 PHE A CA 1
ATOM 1513 C C . PHE A 1 187 ? 0.712 -19.664 9.101 1.00 33.91 187 PHE A C 1
ATOM 1515 O O . PHE A 1 187 ? 1.921 -19.879 9.033 1.00 33.91 187 PHE A O 1
ATOM 1522 N N . SER A 1 188 ? -0.171 -20.605 8.742 1.00 33.34 188 SER A N 1
ATOM 1523 C CA . SER A 1 188 ? 0.247 -21.981 8.409 1.00 33.34 188 SER A CA 1
ATOM 1524 C C . SER A 1 188 ? 0.522 -22.231 6.921 1.00 33.34 188 SER A C 1
ATOM 1526 O O . SER A 1 188 ? 1.249 -23.169 6.599 1.00 33.34 188 SER A O 1
ATOM 1528 N N . ARG A 1 189 ? -0.008 -21.421 5.990 1.00 36.50 189 ARG A N 1
ATOM 1529 C CA . ARG A 1 189 ? 0.148 -21.676 4.539 1.00 36.50 189 ARG A CA 1
ATOM 1530 C C . ARG A 1 189 ? 1.359 -21.023 3.871 1.00 36.50 189 ARG A C 1
ATOM 1532 O O . ARG A 1 189 ? 1.763 -21.490 2.812 1.00 36.50 189 ARG A O 1
ATOM 1539 N N . CYS A 1 190 ? 2.023 -20.058 4.507 1.00 32.16 190 CYS A N 1
ATOM 1540 C CA . CYS A 1 190 ? 3.276 -19.489 3.989 1.00 32.16 190 CYS A CA 1
ATOM 1541 C C . CYS A 1 190 ? 4.505 -20.412 4.163 1.00 32.16 190 CYS A C 1
ATOM 1543 O O . CYS A 1 190 ? 5.593 -20.064 3.715 1.00 32.16 190 CYS A O 1
ATOM 1545 N N . GLN A 1 191 ? 4.353 -21.595 4.778 1.00 33.75 191 GLN A N 1
ATOM 1546 C CA . GLN A 1 191 ? 5.440 -22.570 4.974 1.00 33.75 191 GLN A CA 1
ATOM 1547 C C . GLN A 1 191 ? 5.368 -23.811 4.066 1.00 33.75 191 GLN A C 1
ATOM 1549 O O . GLN A 1 191 ? 6.160 -24.736 4.243 1.00 33.75 191 GLN A O 1
ATOM 1554 N N . HIS A 1 192 ? 4.453 -23.878 3.095 1.00 32.91 192 HIS A N 1
ATOM 1555 C CA . HIS A 1 192 ? 4.382 -25.003 2.153 1.00 32.91 192 HIS A CA 1
ATOM 1556 C C . HIS A 1 192 ? 4.392 -24.519 0.702 1.00 32.91 192 HIS A C 1
ATOM 1558 O O . HIS A 1 192 ? 3.364 -24.454 0.036 1.00 32.91 192 HIS A O 1
ATOM 1564 N N . VAL A 1 193 ? 5.595 -24.230 0.203 1.00 34.22 193 VAL A N 1
ATOM 1565 C CA . VAL A 1 193 ? 5.887 -24.317 -1.231 1.00 34.22 193 VAL A CA 1
ATOM 1566 C C . VAL A 1 193 ? 6.231 -25.786 -1.509 1.00 34.22 193 VAL A C 1
ATOM 1568 O O . VAL A 1 193 ? 7.222 -26.276 -0.957 1.00 34.22 193 VAL A O 1
ATOM 1571 N N . PRO A 1 194 ? 5.443 -26.535 -2.302 1.00 34.84 194 PRO A N 1
ATOM 1572 C CA . PRO A 1 194 ? 5.845 -27.872 -2.703 1.00 34.84 194 PRO A CA 1
ATOM 1573 C C . PRO A 1 194 ? 7.136 -27.767 -3.518 1.00 34.84 194 PRO A C 1
ATOM 1575 O O . PRO A 1 194 ? 7.193 -27.049 -4.515 1.00 34.84 194 PRO A O 1
ATOM 1578 N N . LYS A 1 195 ? 8.181 -28.489 -3.101 1.00 34.69 195 LYS A N 1
ATOM 1579 C CA . LYS A 1 195 ? 9.345 -28.722 -3.958 1.00 34.69 195 LYS A CA 1
ATOM 1580 C C . LYS A 1 195 ? 8.857 -29.473 -5.194 1.00 34.69 195 LYS A C 1
ATOM 1582 O O . LYS A 1 195 ? 8.485 -30.640 -5.091 1.00 34.69 195 LYS A O 1
ATOM 1587 N N . ILE A 1 196 ? 8.866 -28.810 -6.344 1.00 35.69 196 ILE A N 1
ATOM 1588 C CA . ILE A 1 196 ? 8.786 -29.487 -7.635 1.00 35.69 196 ILE A CA 1
ATOM 1589 C C . ILE A 1 196 ? 10.107 -30.248 -7.772 1.00 35.69 196 ILE A C 1
ATOM 1591 O O . ILE A 1 196 ? 11.166 -29.644 -7.933 1.00 35.69 196 ILE A O 1
ATOM 1595 N N . MET A 1 197 ? 10.057 -31.567 -7.583 1.00 33.34 197 MET A N 1
ATOM 1596 C CA . MET A 1 197 ? 11.177 -32.448 -7.898 1.00 33.34 197 MET A CA 1
ATOM 1597 C C . MET A 1 197 ? 11.299 -32.516 -9.421 1.00 33.34 197 MET A C 1
ATOM 1599 O O . MET A 1 197 ? 10.411 -33.053 -10.084 1.00 33.34 197 MET A O 1
ATOM 1603 N N . GLY A 1 198 ? 12.376 -31.933 -9.943 1.00 46.00 198 GLY A N 1
ATOM 1604 C CA . GLY A 1 198 ? 12.990 -32.328 -11.209 1.00 46.00 198 GLY A CA 1
ATOM 1605 C C . GLY A 1 198 ? 14.170 -33.246 -10.933 1.00 46.00 198 GLY A C 1
ATOM 1606 O O . GLY A 1 198 ? 14.797 -33.068 -9.861 1.00 46.00 198 GLY A O 1
#

pLDDT: mean 77.89, std 23.05, range [25.03, 97.81]

Sequence (198 aa):
MNNEVQGQGGHGHGRSMPELLAELLSQINVRMLISDNEKRQARAIKTAIEACDDLGPLSDMMYTQFAIMHGNDVELAVGRAQHLQVFREEYGVLDTFQQGIESFQAFLKQQPGHILSLIENPIEHNQVLLVDQVKFDDSILRDDEEWKTFVRLHWYLAAGLEPGPPLYEKRTRNCCRMRRFRPEMWFSRCQHVPKIMG

Radius of gyration: 25.25 Å; Cα contacts (8 Å, |Δi|>4): 131; chains: 1; bounding box: 87×73×45 Å

Nearest PDB structures (foldseek):
  1oiz-assembly2_B  TM=5.669E-01  e=1.156E+00  Homo sapiens
  8xgd-assembly1_A  TM=1.939E-01  e=2.923E+00  Homo sapiens

Foldseek 3Di:
DDDDDPDPPPPPPPDDPVNVVVVVVVVPPPPPPQDPQLVVQLVVLQVVQVPDPVADHDDSVLSSVLCVVPPNCSVVSNVVRVVVVVVCVLLVPPLDPVVLVVLVVVVCVLQPQQWDDWDQDPPVRAIDTDGDPVSDDCVSCPDPNSVSSVVNNVVSVVVRRPPDDPSDDDDDDDDDDDDDDDPPCPVPPVPDDDPPDD

Solvent-accessible surface area (backbone atoms only — not comparable to full-atom values): 12440 Å² total; per-residue (Å²): 139,85,82,82,77,81,76,81,79,74,79,72,80,74,73,50,71,69,56,54,49,52,51,48,53,62,71,52,63,74,67,84,69,73,48,75,65,39,52,51,30,15,50,52,40,44,55,55,41,72,69,34,89,91,49,77,87,77,54,74,64,56,33,41,50,40,13,72,76,44,49,85,44,47,68,63,42,44,54,50,52,51,54,50,48,52,49,30,63,76,51,63,58,78,81,42,63,67,59,40,52,51,24,46,55,52,36,47,70,73,34,62,65,18,68,71,47,80,44,72,40,89,86,78,73,45,68,47,77,41,66,37,74,89,45,57,61,73,85,70,54,77,47,74,64,48,44,28,31,54,52,46,30,52,52,43,48,53,63,67,60,46,97,63,83,74,78,63,95,72,87,84,78,93,86,84,90,83,80,94,80,77,81,87,52,72,82,68,57,84,76,64,78,81,80,80,84,126